Protein AF-A0A2P2FJM0-F1 (afdb_monomer_lite)

Organism: NCBI:txid1460371

Foldseek 3Di:
DFDDLQKKKKKWKWAFQDLDPVLVCVVVVVVCVLLVFQKKKKFADQLPDPGGGIMMITIDIDGADVPHDLVNRLLVSCVSVCVVQVADSVQWDWADDLVPWIKIWGDDDFDDDVRITTDTIMIHGGRDPPDDFDDFHALVNDHDDLQWKKKKWKFKAQDQDPSVVCVVCVVVCVLLSFRMKIWGWDDPPPDPTIIIIIITMHIGDDDVPDDFVVRQLVSLVSSCVSQVHDSVQWDWDDDDQLIKIKRADPDDDNPDPHRTGMMIMHGRGDNPDDD

Radius of gyration: 19.42 Å; chains: 1; bounding box: 49×36×56 Å

Secondary structure (DSSP, 8-state):
-B--TTEEEEEEEEEE--S-HHHHHHHHHHHHHHHT-SEEEEEEPPTTSS--SEEEEEEEEEEPPTT--HHHHHHHHTHHHHHHHT--GGGEEEES-TTTT-EEEE----EEETTEEEEEEEEEETTSB-PPPP---BTT-PPP-TTPEEEEEEEEES-S-HHHHHHHHHHHHHHHT-SEEEEEEE--TT-S--EEEEEEEEEEPPPTT--HHHHHHHHHHHHHHHHT--GGG-EEESSGGG-EEEEE-S---TT-S--EEEEEEEESS-TT---

Sequence (275 aa):
MKFPETDIVTDIRFAVETTELATALGVCRPLLDEFGAVAVEIERANPESPRTGFLASLFFTCSVAEGETIEQAMRRAVRPAIVKYRLNDENLEIHGDPDRRGFASLRFQKLKVDGYVLFRVVAERGGQETRAPTSVARADSTPREETDIIARVHLRLPVADLNTALDRCLPLVASIGASVIQIVSSRPAGLPEEFCEVALLSATPAIDGEAAEPGLRRVATKLAGQLGLDPDAFEIRGTGDVLIGAIENATWNSGAEQPVEALYVRVDDDPLYQD

pLDDT: mean 89.48, std 10.53, range [48.62, 97.44]

Structure (mmCIF, N/CA/C/O backbone):
data_AF-A0A2P2FJM0-F1
#
_entry.id   AF-A0A2P2FJM0-F1
#
loop_
_atom_site.group_PDB
_atom_site.id
_atom_site.type_symbol
_atom_site.label_atom_id
_atom_site.label_alt_id
_atom_site.label_comp_id
_atom_site.label_asym_id
_atom_site.label_entity_id
_atom_site.label_seq_id
_atom_site.pdbx_PDB_ins_code
_atom_site.Cartn_x
_atom_site.Cartn_y
_atom_site.Cartn_z
_atom_site.occupancy
_atom_site.B_iso_or_equiv
_atom_site.auth_seq_id
_atom_site.auth_comp_id
_atom_site.auth_asym_id
_atom_site.auth_atom_id
_atom_site.pdbx_PDB_model_num
ATOM 1 N N . MET A 1 1 ? 0.055 7.820 1.177 1.00 77.50 1 MET A N 1
ATOM 2 C CA . MET A 1 1 ? -1.388 7.751 1.446 1.00 77.50 1 MET A CA 1
ATOM 3 C C . MET A 1 1 ? -1.767 8.914 2.334 1.00 77.50 1 MET A C 1
ATOM 5 O O . MET A 1 1 ? -1.206 9.082 3.412 1.00 77.50 1 MET A O 1
ATOM 9 N N . LYS A 1 2 ? -2.701 9.741 1.863 1.00 80.12 2 LYS A N 1
ATOM 10 C CA . LYS A 1 2 ? -3.131 10.945 2.569 1.00 80.12 2 LYS A CA 1
ATOM 11 C C . LYS A 1 2 ? -4.601 10.817 2.939 1.00 80.12 2 LYS A C 1
ATOM 13 O O . LYS A 1 2 ? -5.447 10.684 2.061 1.00 80.12 2 LYS A O 1
ATOM 18 N N . PHE A 1 3 ? -4.886 10.884 4.232 1.00 86.69 3 PHE A N 1
ATOM 19 C CA . PHE A 1 3 ? -6.242 10.840 4.778 1.00 86.69 3 PHE A CA 1
ATOM 20 C C . PHE A 1 3 ? -6.705 12.244 5.199 1.00 86.69 3 PHE A C 1
ATOM 22 O O . PHE A 1 3 ? -5.854 13.113 5.413 1.00 86.69 3 PHE A O 1
ATOM 29 N N . PRO A 1 4 ? -8.018 12.500 5.335 1.00 87.50 4 PRO A N 1
ATOM 30 C CA . PRO A 1 4 ? -8.526 13.781 5.826 1.00 87.50 4 PRO A CA 1
ATOM 31 C C . PRO A 1 4 ? -7.995 14.144 7.225 1.00 87.50 4 PRO A C 1
ATOM 33 O O . PRO A 1 4 ? -7.924 13.298 8.110 1.00 87.50 4 PRO A O 1
ATOM 36 N N . GLU A 1 5 ? -7.687 15.425 7.463 1.00 86.75 5 GLU A N 1
ATOM 37 C CA . GLU A 1 5 ? -7.264 15.953 8.783 1.00 86.75 5 GLU A CA 1
ATOM 38 C C . GLU A 1 5 ? -8.323 15.811 9.888 1.00 86.75 5 GLU A C 1
ATOM 40 O O . GLU A 1 5 ? -8.028 15.976 11.077 1.00 86.75 5 GLU A O 1
ATOM 45 N N . THR A 1 6 ? -9.568 15.568 9.486 1.00 87.88 6 THR A N 1
ATOM 46 C CA . THR A 1 6 ? -10.734 15.389 10.357 1.00 87.88 6 THR A CA 1
ATOM 47 C C . THR A 1 6 ? -10.878 13.964 10.879 1.00 87.88 6 THR A C 1
ATOM 49 O O . THR A 1 6 ? -11.698 13.726 11.767 1.00 87.88 6 THR A O 1
ATOM 52 N N . ASP A 1 7 ? -10.098 13.028 10.341 1.00 91.94 7 ASP A N 1
ATOM 53 C CA . ASP A 1 7 ? -10.189 11.618 10.678 1.00 91.94 7 ASP A CA 1
ATOM 54 C C . ASP A 1 7 ? -9.015 11.174 11.549 1.00 91.94 7 ASP A C 1
ATOM 56 O O . ASP A 1 7 ? -7.894 11.682 11.458 1.00 91.94 7 ASP A O 1
ATOM 60 N N . ILE A 1 8 ? -9.280 10.177 12.386 1.00 94.88 8 ILE A N 1
ATOM 61 C CA . ILE A 1 8 ? -8.253 9.332 12.980 1.00 94.88 8 ILE A CA 1
ATOM 62 C C . ILE A 1 8 ? -8.069 8.121 12.075 1.00 94.88 8 ILE A C 1
ATOM 64 O O . ILE A 1 8 ? -9.037 7.436 11.748 1.00 94.88 8 ILE A O 1
ATOM 68 N N . VAL A 1 9 ? -6.826 7.853 11.699 1.00 94.94 9 VAL A N 1
ATOM 69 C CA . VAL A 1 9 ? -6.406 6.719 10.880 1.00 94.94 9 VAL A CA 1
ATOM 70 C C . VAL A 1 9 ? -5.826 5.661 11.802 1.00 94.94 9 VAL A C 1
ATOM 72 O O . VAL A 1 9 ? -4.914 5.954 12.571 1.00 94.94 9 VAL A O 1
ATOM 75 N N . THR A 1 10 ? -6.333 4.434 11.726 1.00 96.06 10 THR A N 1
ATOM 76 C CA . THR A 1 10 ? -5.738 3.285 12.415 1.00 96.06 10 THR A CA 1
ATOM 77 C C . THR A 1 10 ? -4.987 2.412 11.419 1.00 96.06 10 THR A C 1
ATOM 79 O O . THR A 1 10 ? -5.585 1.950 10.453 1.00 96.06 10 THR A O 1
ATOM 82 N N . ASP A 1 11 ? -3.701 2.175 11.682 1.00 95.75 11 ASP A N 1
ATOM 83 C CA . ASP A 1 11 ? -2.813 1.244 10.978 1.00 95.75 11 ASP A CA 1
ATOM 84 C C . ASP A 1 11 ? -2.703 -0.068 11.770 1.00 95.75 11 ASP A C 1
ATOM 86 O O . ASP A 1 11 ? -2.208 -0.090 12.906 1.00 95.75 11 ASP A O 1
ATOM 90 N N . ILE A 1 12 ? -3.147 -1.168 11.160 1.00 96.38 12 ILE A N 1
ATOM 91 C CA . ILE A 1 12 ? -2.873 -2.533 11.619 1.00 96.38 12 ILE A CA 1
ATOM 92 C C . ILE A 1 12 ? -1.806 -3.142 10.717 1.00 96.38 12 ILE A C 1
ATOM 94 O O . ILE A 1 12 ? -2.073 -3.396 9.542 1.00 96.38 12 ILE A O 1
ATOM 98 N N . ARG A 1 13 ? -0.652 -3.498 11.297 1.00 95.62 13 ARG A N 1
ATOM 99 C CA . ARG A 1 13 ? 0.446 -4.141 10.563 1.00 95.62 13 ARG A CA 1
ATOM 100 C C . ARG A 1 13 ? 0.688 -5.579 10.997 1.00 95.62 13 ARG A C 1
ATOM 102 O O . ARG A 1 13 ? 0.863 -5.879 12.188 1.00 95.62 13 ARG A O 1
ATOM 109 N N . PHE A 1 14 ? 0.755 -6.466 10.011 1.00 96.25 14 PHE A N 1
ATOM 110 C CA . PHE A 1 14 ? 0.999 -7.891 10.194 1.00 96.25 14 PHE A CA 1
ATOM 111 C C . PHE A 1 14 ? 1.923 -8.473 9.122 1.00 96.25 14 PHE A C 1
ATOM 113 O O . PHE A 1 14 ? 2.213 -7.845 8.109 1.00 96.25 14 PHE A O 1
ATOM 120 N N . ALA A 1 15 ? 2.469 -9.655 9.406 1.00 96.12 15 ALA A N 1
ATOM 121 C CA . ALA A 1 15 ? 3.356 -10.390 8.514 1.00 96.12 15 ALA A CA 1
ATOM 122 C C . ALA A 1 15 ? 2.728 -11.731 8.134 1.00 96.12 15 ALA A C 1
ATOM 124 O O . ALA A 1 15 ? 2.213 -12.431 9.007 1.00 96.12 15 ALA A O 1
ATOM 125 N N . VAL A 1 16 ? 2.825 -12.097 6.860 1.00 96.94 16 VAL A N 1
ATOM 126 C CA . VAL A 1 16 ? 2.453 -13.412 6.336 1.00 96.94 16 VAL A CA 1
ATOM 127 C C . VAL A 1 16 ? 3.731 -14.101 5.867 1.00 96.94 16 VAL A C 1
ATOM 129 O O . VAL A 1 16 ? 4.364 -13.672 4.901 1.00 96.94 16 VAL A O 1
ATOM 132 N N . GLU A 1 17 ? 4.126 -15.165 6.564 1.00 94.19 17 GLU A N 1
ATOM 133 C CA . GLU A 1 17 ? 5.362 -15.914 6.298 1.00 94.19 17 GLU A CA 1
ATOM 134 C C . GLU A 1 17 ? 5.175 -16.852 5.091 1.00 94.19 17 GLU A C 1
ATOM 136 O O . GLU A 1 17 ? 5.053 -18.067 5.224 1.00 94.19 17 GLU A O 1
ATOM 141 N N . THR A 1 18 ? 5.106 -16.274 3.891 1.00 93.75 18 THR A N 1
ATOM 142 C CA . THR A 1 18 ? 4.925 -16.994 2.620 1.00 93.75 18 THR A CA 1
ATOM 143 C C . THR A 1 18 ? 5.702 -16.332 1.488 1.00 93.75 18 THR A C 1
ATOM 145 O O . THR A 1 18 ? 5.834 -15.113 1.453 1.00 93.75 18 THR A O 1
ATOM 148 N N . THR A 1 19 ? 6.190 -17.112 0.526 1.00 91.31 19 THR A N 1
ATOM 149 C CA . THR A 1 19 ? 6.814 -16.587 -0.701 1.00 91.31 19 THR A CA 1
ATOM 150 C C . THR A 1 19 ? 5.789 -16.253 -1.788 1.00 91.31 19 THR A C 1
ATOM 152 O O . THR A 1 19 ? 6.117 -15.556 -2.752 1.00 91.31 19 THR A O 1
ATOM 155 N N . GLU A 1 20 ? 4.546 -16.711 -1.626 1.00 93.06 20 GLU A N 1
ATOM 156 C CA . GLU A 1 20 ? 3.478 -16.585 -2.610 1.00 93.06 20 GLU A CA 1
ATOM 157 C C . GLU A 1 20 ? 2.565 -15.399 -2.295 1.00 93.06 20 GLU A C 1
ATOM 159 O O . GLU A 1 20 ? 1.833 -15.399 -1.302 1.00 93.06 20 GLU A O 1
ATOM 164 N N . LEU A 1 21 ? 2.533 -14.413 -3.195 1.00 94.19 21 LEU A N 1
ATOM 165 C CA . LEU A 1 21 ? 1.661 -13.245 -3.056 1.00 94.19 21 LEU A CA 1
ATOM 166 C C . LEU A 1 21 ? 0.179 -13.642 -2.922 1.00 94.19 21 LEU A C 1
ATOM 168 O O . LEU A 1 21 ? -0.546 -13.045 -2.134 1.00 94.19 21 LEU A O 1
ATOM 172 N N . ALA A 1 22 ? -0.268 -14.675 -3.643 1.00 95.06 22 ALA A N 1
ATOM 173 C CA . ALA A 1 22 ? -1.645 -15.167 -3.565 1.00 95.06 22 ALA A CA 1
ATOM 174 C C . ALA A 1 22 ? -2.036 -15.605 -2.142 1.00 95.06 22 ALA A C 1
ATOM 176 O O . ALA A 1 22 ? -3.140 -15.307 -1.688 1.00 95.06 22 ALA A O 1
ATOM 177 N N . THR A 1 23 ? -1.115 -16.243 -1.413 1.00 95.94 23 THR A N 1
ATOM 178 C CA . THR A 1 23 ? -1.333 -16.639 -0.016 1.00 95.94 23 THR A CA 1
ATOM 179 C C . THR A 1 23 ? -1.419 -15.412 0.895 1.00 95.94 23 THR A C 1
ATOM 181 O O . THR A 1 23 ? -2.328 -15.325 1.720 1.00 95.94 23 THR A O 1
ATOM 184 N N . ALA A 1 24 ? -0.536 -14.422 0.714 1.00 96.75 24 ALA A N 1
ATOM 185 C CA . ALA A 1 24 ? -0.600 -13.16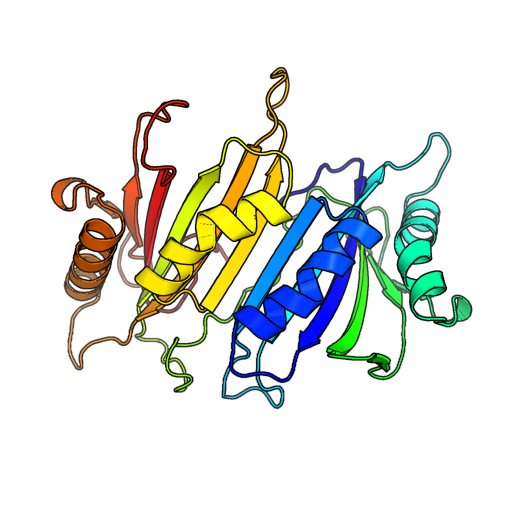6 1.466 1.00 96.75 24 ALA A CA 1
ATOM 186 C C . ALA A 1 24 ? -1.922 -12.416 1.229 1.00 96.75 24 ALA A C 1
ATOM 188 O O . ALA A 1 24 ? -2.554 -11.954 2.179 1.00 96.75 24 ALA A O 1
ATOM 189 N N . LEU A 1 25 ? -2.391 -12.366 -0.019 1.00 96.75 25 LEU A N 1
ATOM 190 C CA . LEU A 1 25 ? -3.685 -11.781 -0.370 1.00 96.75 25 LEU A CA 1
ATOM 191 C C . LEU A 1 25 ? -4.850 -12.552 0.252 1.00 96.75 25 LEU A C 1
ATOM 193 O O . LEU A 1 25 ? -5.769 -11.927 0.769 1.00 96.75 25 LEU A O 1
ATOM 197 N N . GLY A 1 26 ? -4.799 -13.886 0.266 1.00 97.00 26 GLY A N 1
ATOM 198 C CA . GLY A 1 26 ? -5.814 -14.719 0.916 1.00 97.00 26 GLY A CA 1
ATOM 199 C C . GLY A 1 26 ? -6.006 -14.389 2.400 1.00 97.00 26 GLY A C 1
ATOM 200 O O . GLY A 1 26 ? -7.129 -14.446 2.894 1.00 97.00 26 GLY A O 1
ATOM 201 N N . VAL A 1 27 ? -4.937 -13.974 3.088 1.00 97.12 27 VAL A N 1
ATOM 202 C CA . VAL A 1 27 ? -5.000 -13.472 4.470 1.00 97.12 27 VAL A CA 1
ATOM 203 C C . VAL A 1 27 ? -5.508 -12.029 4.536 1.00 97.12 27 VAL A C 1
ATOM 205 O O . VAL A 1 27 ? -6.307 -11.702 5.410 1.00 97.12 27 VAL A O 1
ATOM 208 N N . CYS A 1 28 ? -5.057 -11.154 3.634 1.00 96.81 28 CYS A N 1
ATOM 209 C CA . CYS A 1 28 ? -5.407 -9.732 3.676 1.00 96.81 28 CYS A CA 1
ATOM 210 C C . CYS A 1 28 ? -6.892 -9.480 3.381 1.00 96.81 28 CYS A C 1
ATOM 212 O O . CYS A 1 28 ? -7.518 -8.688 4.078 1.00 96.81 28 CYS A O 1
ATOM 214 N N . ARG A 1 29 ? -7.463 -10.149 2.372 1.00 96.44 29 ARG A N 1
ATOM 215 C CA . ARG A 1 29 ? -8.809 -9.843 1.849 1.00 96.44 29 ARG A CA 1
ATOM 216 C C . ARG A 1 29 ? -9.919 -9.901 2.909 1.00 96.44 29 ARG A C 1
ATOM 218 O O . ARG A 1 29 ? -10.640 -8.914 3.028 1.00 96.44 29 ARG A O 1
ATOM 225 N N . PRO A 1 30 ? -10.039 -10.962 3.736 1.00 96.69 30 PRO A N 1
ATOM 226 C CA . PRO A 1 30 ? -11.059 -10.996 4.785 1.00 96.69 30 PRO A CA 1
ATOM 227 C C . PRO A 1 30 ? -10.882 -9.893 5.833 1.00 96.69 30 PRO A C 1
ATOM 229 O O . PRO A 1 30 ? -11.865 -9.410 6.385 1.00 96.69 30 PRO A O 1
ATOM 232 N N . LEU A 1 31 ? -9.638 -9.482 6.107 1.00 96.88 31 LEU A N 1
ATOM 233 C CA . LEU A 1 31 ? -9.348 -8.422 7.071 1.00 96.88 31 LEU A CA 1
ATOM 234 C C . LEU A 1 31 ? -9.725 -7.036 6.530 1.00 96.88 31 LEU A C 1
ATOM 236 O O . LEU A 1 31 ? -10.132 -6.184 7.315 1.00 96.88 31 LEU A O 1
ATOM 240 N N . LEU A 1 32 ? -9.629 -6.809 5.213 1.00 95.94 32 LEU A N 1
ATOM 241 C CA . LEU A 1 32 ? -10.107 -5.569 4.589 1.00 95.94 32 LEU A CA 1
ATOM 242 C C . LEU A 1 32 ? -11.599 -5.367 4.857 1.00 95.94 32 LEU A C 1
ATOM 244 O O . LEU A 1 32 ? -11.991 -4.305 5.338 1.00 95.94 32 LEU A O 1
ATOM 248 N N . ASP A 1 33 ? -12.399 -6.407 4.613 1.00 94.50 33 ASP A N 1
ATOM 249 C CA . ASP A 1 33 ? -13.846 -6.370 4.835 1.00 94.50 33 ASP A CA 1
ATOM 250 C C . ASP A 1 33 ? -14.180 -6.270 6.328 1.00 94.50 33 ASP A C 1
ATOM 252 O O . ASP A 1 33 ? -15.021 -5.468 6.731 1.00 94.50 33 ASP A O 1
ATOM 256 N N . GLU A 1 34 ? -13.499 -7.058 7.169 1.00 95.62 34 GLU A N 1
ATOM 257 C CA . GLU A 1 34 ? -13.747 -7.105 8.613 1.00 95.62 34 GLU A CA 1
ATOM 258 C C . GLU A 1 34 ? -13.502 -5.755 9.301 1.00 95.62 34 GLU A C 1
ATOM 260 O O . GLU A 1 34 ? -14.267 -5.370 10.187 1.00 95.62 34 GLU A O 1
ATOM 265 N N . PHE A 1 35 ? -12.454 -5.031 8.898 1.00 94.94 35 PHE A N 1
ATOM 266 C CA . PHE A 1 35 ? -12.126 -3.723 9.466 1.00 94.94 35 PHE A CA 1
ATOM 267 C C . PHE A 1 35 ? -12.746 -2.544 8.709 1.00 94.94 35 PHE A C 1
ATOM 269 O O . PHE A 1 35 ? -12.617 -1.412 9.175 1.00 94.94 35 PHE A O 1
ATOM 276 N N . GLY A 1 36 ? -13.409 -2.776 7.570 1.00 94.31 36 GLY A N 1
ATOM 277 C CA . GLY A 1 36 ? -13.864 -1.696 6.693 1.00 94.31 36 GLY A CA 1
ATOM 278 C C . GLY A 1 36 ? -12.696 -0.814 6.246 1.00 94.31 36 GLY A C 1
ATOM 279 O O . GLY A 1 36 ? -12.760 0.411 6.351 1.00 94.31 36 GLY A O 1
ATOM 280 N N . ALA A 1 37 ? -11.592 -1.445 5.839 1.00 95.19 37 ALA A N 1
ATOM 281 C CA . ALA A 1 37 ? -10.380 -0.741 5.450 1.00 95.19 37 ALA A CA 1
ATOM 282 C C . ALA A 1 37 ? -10.649 0.195 4.262 1.00 95.19 37 ALA A C 1
ATOM 284 O O . ALA A 1 37 ? -11.304 -0.174 3.290 1.00 95.19 37 ALA A O 1
ATOM 285 N N . VAL A 1 38 ? -10.097 1.404 4.337 1.00 94.19 38 VAL A N 1
ATOM 286 C CA . VAL A 1 38 ? -10.122 2.406 3.263 1.00 94.19 38 VAL A CA 1
ATOM 287 C C . VAL A 1 38 ? -8.805 2.452 2.496 1.00 94.19 38 VAL A C 1
ATOM 289 O O . VAL A 1 38 ? -8.746 3.029 1.415 1.0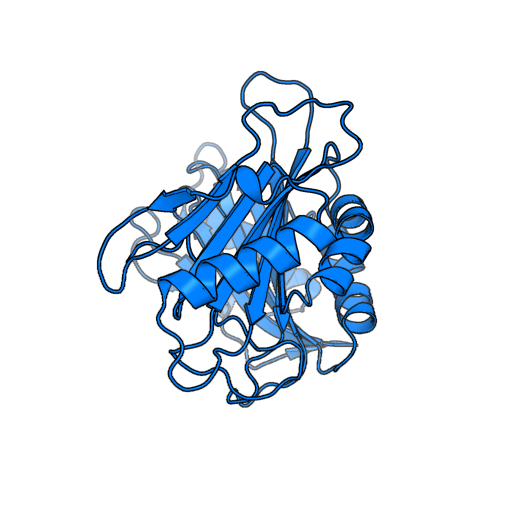0 94.19 38 VAL A O 1
ATOM 292 N N . ALA A 1 39 ? -7.745 1.837 3.022 1.00 95.06 39 ALA A N 1
ATOM 293 C CA . ALA A 1 39 ? -6.521 1.616 2.273 1.00 95.06 39 ALA A CA 1
ATOM 294 C C . ALA A 1 39 ? -5.786 0.350 2.719 1.00 95.06 39 ALA A C 1
ATOM 296 O O . ALA A 1 39 ? -5.970 -0.150 3.832 1.00 95.06 39 ALA A O 1
ATOM 297 N N . VAL A 1 40 ? -4.913 -0.139 1.844 1.00 95.81 40 VAL A N 1
ATOM 298 C CA . VAL A 1 40 ? -4.037 -1.280 2.091 1.00 95.81 40 VAL A CA 1
ATOM 299 C C . VAL A 1 40 ? -2.672 -1.062 1.459 1.00 95.81 40 VAL A C 1
ATOM 301 O O . VAL A 1 40 ? -2.559 -0.570 0.338 1.00 95.81 40 VAL A O 1
ATOM 304 N N . GLU A 1 41 ? -1.635 -1.474 2.177 1.00 95.81 41 GLU A N 1
ATOM 305 C CA . GLU A 1 41 ? -0.284 -1.628 1.656 1.00 95.81 41 GLU A CA 1
ATOM 306 C C . GLU A 1 41 ? 0.165 -3.075 1.858 1.00 95.81 41 GLU A C 1
ATOM 308 O O . GLU A 1 41 ? 0.029 -3.612 2.954 1.00 95.81 41 GLU A O 1
ATOM 313 N N . ILE A 1 42 ? 0.690 -3.707 0.810 1.00 95.94 42 ILE A N 1
ATOM 314 C CA . ILE A 1 42 ? 1.300 -5.039 0.858 1.00 95.94 42 ILE A CA 1
ATOM 315 C C . ILE A 1 42 ? 2.694 -4.915 0.264 1.00 95.94 42 ILE A C 1
ATOM 317 O O . ILE A 1 42 ? 2.841 -4.518 -0.888 1.00 95.94 42 ILE A O 1
ATOM 321 N N . GLU A 1 43 ? 3.710 -5.286 1.028 1.00 94.50 43 GLU A N 1
ATOM 322 C CA . GLU A 1 43 ? 5.107 -5.237 0.614 1.00 94.50 43 GLU A CA 1
ATOM 323 C C . GLU A 1 43 ? 5.771 -6.602 0.801 1.00 94.50 43 GLU A C 1
ATOM 325 O O . GLU A 1 43 ? 5.524 -7.322 1.772 1.00 94.50 43 GLU A O 1
ATOM 330 N N . ARG A 1 44 ? 6.644 -6.975 -0.130 1.00 94.12 44 ARG A N 1
ATOM 331 C CA . ARG A 1 44 ? 7.569 -8.088 0.060 1.00 94.12 44 ARG A CA 1
ATOM 332 C C . ARG A 1 44 ? 8.587 -7.679 1.119 1.00 94.12 44 ARG A C 1
ATOM 334 O O . ARG A 1 44 ? 9.183 -6.609 1.032 1.00 94.12 44 ARG A O 1
ATOM 341 N N . ALA A 1 45 ? 8.803 -8.539 2.106 1.00 90.75 45 ALA A N 1
ATOM 342 C CA . ALA A 1 45 ? 9.801 -8.292 3.129 1.00 90.75 45 ALA A CA 1
ATOM 343 C C . ALA A 1 45 ? 11.197 -8.178 2.497 1.00 90.75 45 ALA A C 1
ATOM 345 O O . ALA A 1 45 ? 11.565 -8.980 1.634 1.00 90.75 45 ALA A O 1
ATOM 346 N N . ASN A 1 46 ? 11.973 -7.187 2.942 1.00 86.50 46 ASN A N 1
ATOM 347 C CA . ASN A 1 46 ? 13.371 -7.051 2.544 1.00 86.50 46 ASN A CA 1
ATOM 348 C C . ASN A 1 46 ? 14.130 -8.340 2.944 1.00 86.50 46 ASN A C 1
ATOM 350 O O . ASN A 1 46 ? 14.021 -8.746 4.103 1.00 86.50 46 ASN A O 1
ATOM 354 N N . PRO A 1 47 ? 14.885 -8.985 2.033 1.00 84.31 47 PRO A N 1
ATOM 355 C CA . PRO A 1 47 ? 15.629 -10.213 2.331 1.00 84.31 47 PRO A CA 1
ATOM 356 C C . PRO A 1 47 ? 16.687 -10.062 3.437 1.00 84.31 47 PRO A C 1
ATOM 358 O O . PRO A 1 47 ? 17.081 -11.057 4.040 1.00 84.31 47 PRO A O 1
ATOM 361 N N . GLU A 1 48 ? 17.126 -8.840 3.736 1.00 83.50 48 GLU A N 1
ATOM 362 C CA . GLU A 1 48 ? 18.038 -8.527 4.843 1.00 83.50 48 GLU A CA 1
ATOM 363 C C . GLU A 1 48 ? 17.308 -8.348 6.186 1.00 83.50 48 GLU A C 1
ATOM 365 O O . GLU A 1 48 ? 17.925 -8.304 7.252 1.00 83.50 48 GLU A O 1
ATOM 370 N N . SER A 1 49 ? 15.976 -8.255 6.162 1.00 81.81 49 SER A N 1
ATOM 371 C CA . SER A 1 49 ? 15.152 -8.202 7.364 1.00 81.81 49 SER A CA 1
ATOM 372 C C . SER A 1 49 ? 15.080 -9.583 8.020 1.00 81.81 49 SER A C 1
ATOM 374 O O . SER A 1 49 ? 14.958 -10.594 7.332 1.00 81.81 49 SER A O 1
ATOM 376 N N . PRO A 1 50 ? 15.013 -9.675 9.362 1.00 80.31 50 PRO A N 1
ATOM 377 C CA . PRO A 1 50 ? 14.756 -10.944 10.049 1.00 80.31 50 PRO A CA 1
ATOM 378 C C . PRO A 1 50 ? 13.359 -11.527 9.761 1.00 80.31 50 PRO A C 1
ATOM 380 O O . PRO A 1 50 ? 12.996 -12.559 10.325 1.00 80.31 50 PRO A O 1
ATOM 383 N N . ARG A 1 51 ? 12.533 -10.846 8.959 1.00 80.69 51 ARG A N 1
ATOM 384 C CA . ARG A 1 51 ? 11.193 -11.279 8.566 1.00 80.69 51 ARG A CA 1
ATOM 385 C C . ARG A 1 51 ? 11.216 -11.700 7.106 1.00 80.69 51 ARG A C 1
ATOM 387 O O . ARG A 1 51 ? 11.684 -10.949 6.263 1.00 80.69 51 ARG A O 1
ATOM 394 N N . THR A 1 52 ? 10.642 -12.858 6.821 1.00 86.19 52 THR A N 1
ATOM 395 C CA . THR A 1 52 ? 10.453 -13.355 5.460 1.00 86.19 52 THR A CA 1
ATOM 396 C C . THR A 1 52 ? 8.995 -13.203 5.031 1.00 86.19 52 THR A C 1
ATOM 398 O O . THR A 1 52 ? 8.090 -13.072 5.857 1.00 86.19 52 THR A O 1
ATOM 401 N N . GLY A 1 53 ? 8.767 -13.229 3.720 1.00 93.06 53 GLY A N 1
ATOM 402 C CA . GLY A 1 53 ? 7.437 -13.236 3.122 1.00 93.06 53 GLY A CA 1
ATOM 403 C C . GLY A 1 53 ? 6.885 -11.849 2.827 1.00 93.06 53 GLY A C 1
ATOM 404 O O . GLY A 1 53 ? 7.553 -11.071 2.149 1.00 93.06 53 GLY A O 1
ATOM 405 N N . PHE A 1 54 ? 5.672 -11.550 3.294 1.00 95.31 54 PHE A N 1
ATOM 406 C CA . PHE A 1 54 ? 4.994 -10.278 3.034 1.00 95.31 54 PHE A CA 1
ATOM 407 C C . PHE A 1 54 ? 4.628 -9.563 4.330 1.00 95.31 54 PHE A C 1
ATOM 409 O O . PHE A 1 54 ? 4.208 -10.187 5.305 1.00 95.31 54 PHE A O 1
ATOM 416 N N . LEU A 1 55 ? 4.761 -8.242 4.330 1.00 94.69 55 LEU A N 1
ATOM 417 C CA . LEU A 1 55 ? 4.212 -7.365 5.353 1.00 94.69 55 LEU A CA 1
ATOM 418 C C . LEU A 1 55 ? 2.988 -6.671 4.760 1.00 94.69 55 LEU A C 1
ATOM 420 O O . LEU A 1 55 ? 2.996 -6.278 3.597 1.00 94.69 55 LEU A O 1
ATOM 424 N N . ALA A 1 56 ? 1.936 -6.540 5.554 1.00 95.88 56 ALA A N 1
ATOM 425 C CA . ALA A 1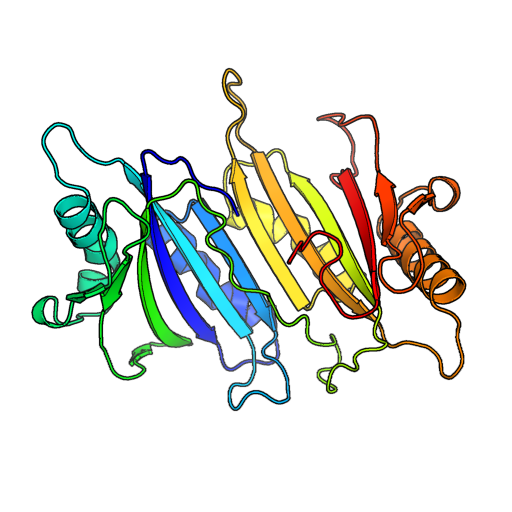 56 ? 0.729 -5.844 5.149 1.00 95.88 56 ALA A CA 1
ATOM 426 C C . ALA A 1 56 ? 0.313 -4.842 6.223 1.00 95.88 56 ALA A C 1
ATOM 428 O O . ALA A 1 56 ? 0.398 -5.142 7.418 1.00 95.88 56 ALA A O 1
ATOM 429 N N . SER A 1 57 ? -0.132 -3.672 5.775 1.00 95.88 57 SER A N 1
ATOM 430 C CA . SER A 1 57 ? -0.684 -2.593 6.591 1.00 95.88 57 SER A CA 1
ATOM 431 C C . SER A 1 57 ? -2.108 -2.316 6.114 1.00 95.88 57 SER A C 1
ATOM 433 O O . SER A 1 57 ? -2.322 -2.079 4.923 1.00 95.88 57 SER A O 1
ATOM 435 N N . LEU A 1 58 ? -3.082 -2.363 7.021 1.00 96.12 58 LEU A N 1
ATOM 436 C CA . LEU A 1 58 ? -4.477 -2.016 6.737 1.00 96.12 58 LEU A CA 1
ATOM 437 C C . LEU A 1 58 ? -4.816 -0.706 7.423 1.00 96.12 58 LEU A C 1
ATOM 439 O O . LEU A 1 58 ? -4.547 -0.555 8.615 1.00 96.12 58 LEU A O 1
ATOM 443 N N . PHE A 1 59 ? -5.458 0.192 6.684 1.00 95.31 59 PHE A N 1
ATOM 444 C CA . PHE A 1 59 ? -5.839 1.505 7.177 1.00 95.31 59 PHE A CA 1
ATOM 445 C C . PHE A 1 59 ? -7.351 1.626 7.175 1.00 95.31 59 PHE A C 1
ATOM 447 O O . PHE A 1 59 ? -7.989 1.475 6.134 1.00 95.31 59 PHE A O 1
ATOM 454 N N . PHE A 1 60 ? -7.925 1.935 8.327 1.00 94.00 60 PHE A N 1
ATOM 455 C CA . PHE A 1 60 ? -9.331 2.305 8.452 1.00 94.00 60 PHE A CA 1
ATOM 456 C C . PHE A 1 60 ? -9.437 3.613 9.223 1.00 94.00 60 PHE A C 1
ATOM 458 O O . PHE A 1 60 ? -8.569 3.951 10.033 1.00 94.00 60 PHE A O 1
ATOM 465 N N . THR A 1 61 ? -10.489 4.370 8.940 1.00 93.56 61 THR A N 1
ATOM 466 C CA . THR A 1 61 ? -10.666 5.706 9.498 1.00 93.56 61 THR A CA 1
ATOM 467 C C . THR A 1 61 ? -11.892 5.784 10.386 1.00 93.56 61 THR A C 1
ATOM 469 O O . THR A 1 61 ? -12.877 5.066 10.218 1.00 93.56 61 THR A O 1
ATOM 472 N N . CYS A 1 62 ? -11.844 6.697 11.349 1.00 92.56 62 CYS A N 1
ATOM 473 C CA . CYS A 1 62 ? -13.043 7.178 12.007 1.00 92.56 62 CYS A CA 1
ATOM 474 C C . CYS A 1 62 ? -12.961 8.688 12.203 1.00 92.56 62 CYS A C 1
ATOM 476 O O . CYS A 1 62 ? -11.946 9.208 12.671 1.00 92.56 62 CYS A O 1
ATOM 478 N N . SER A 1 63 ? -14.043 9.392 11.893 1.00 93.44 63 SER A N 1
ATOM 479 C CA . SER A 1 63 ? -14.116 10.829 12.136 1.00 93.44 63 SER A CA 1
ATOM 480 C C . SER A 1 63 ? -14.180 11.134 13.633 1.00 93.44 63 SER A C 1
ATOM 482 O O . SER A 1 63 ? -14.722 10.350 14.426 1.00 93.44 63 SER A O 1
ATOM 484 N N . VAL A 1 64 ? -13.615 12.277 14.018 1.00 92.38 64 VAL A N 1
ATOM 485 C CA . VAL A 1 64 ? -13.692 12.808 15.386 1.00 92.38 64 VAL A CA 1
ATOM 486 C C . VAL A 1 64 ? -15.116 13.308 15.640 1.00 92.38 64 VAL A C 1
ATOM 488 O O . VAL A 1 64 ? -15.642 14.103 14.860 1.00 92.38 64 VAL A O 1
ATOM 491 N N . ALA A 1 65 ? -15.763 12.819 16.699 1.00 92.88 65 ALA A N 1
ATOM 492 C CA . ALA A 1 65 ? -17.135 13.204 17.017 1.00 92.88 65 ALA A CA 1
ATOM 493 C C . ALA A 1 65 ? -17.207 14.616 17.627 1.00 92.88 65 ALA A C 1
ATOM 495 O O . ALA A 1 65 ? -16.244 15.122 18.202 1.00 92.88 65 ALA A O 1
ATOM 496 N N . GLU A 1 66 ? -18.374 15.257 17.537 1.00 93.81 66 GLU A N 1
ATOM 497 C CA . GLU A 1 66 ? -18.592 16.559 18.173 1.00 93.81 66 GLU A CA 1
ATOM 498 C C . GLU A 1 66 ? -18.384 16.465 19.695 1.00 93.81 66 GLU A C 1
ATOM 500 O O . GLU A 1 66 ? -18.952 15.601 20.364 1.00 93.81 66 GLU A O 1
ATOM 505 N N . GLY A 1 67 ? -17.547 17.353 20.242 1.00 94.00 67 GLY A N 1
ATOM 506 C CA . GLY A 1 67 ? -17.202 17.379 21.668 1.00 94.00 67 GLY A CA 1
ATOM 507 C C . GLY A 1 67 ? -16.197 16.310 22.119 1.00 94.00 67 GLY A C 1
ATOM 508 O O . GLY A 1 67 ? -15.842 16.287 23.296 1.00 94.00 67 GLY A O 1
ATOM 509 N N . GLU A 1 68 ? -15.721 15.451 21.215 1.00 95.62 68 GLU A N 1
ATOM 510 C CA . GLU A 1 68 ? -14.683 14.455 21.488 1.00 95.62 68 GLU A CA 1
ATOM 511 C C . GLU A 1 68 ? -13.285 15.072 21.333 1.00 95.62 68 GLU A C 1
ATOM 513 O O . GLU A 1 68 ? -13.015 15.811 20.384 1.00 95.62 68 GLU A O 1
ATOM 518 N N . THR A 1 69 ? -12.368 14.766 22.253 1.00 95.56 69 THR A N 1
ATOM 519 C CA . THR A 1 69 ? -10.956 15.142 22.086 1.00 95.56 69 THR A CA 1
ATOM 520 C C . THR A 1 69 ? -10.254 14.206 21.101 1.00 95.56 69 THR A C 1
ATOM 522 O O . THR A 1 69 ? -10.639 13.047 20.942 1.00 95.56 69 THR A O 1
ATOM 525 N N . ILE A 1 70 ? -9.160 14.660 20.480 1.00 94.81 70 ILE A N 1
ATOM 526 C CA . ILE A 1 70 ? -8.360 13.811 19.580 1.00 94.81 70 ILE A CA 1
ATOM 527 C C . ILE A 1 70 ? -7.864 12.545 20.292 1.00 94.81 70 ILE A C 1
ATOM 529 O O . ILE A 1 70 ? -7.912 11.459 19.720 1.00 94.81 70 ILE A O 1
ATOM 533 N N . GLU A 1 71 ? -7.462 12.647 21.563 1.00 95.75 71 GLU A N 1
ATOM 534 C CA . GLU A 1 71 ? -7.066 11.476 22.352 1.00 95.75 71 GLU A CA 1
ATOM 535 C C . GLU A 1 71 ? -8.220 10.472 22.508 1.00 95.75 71 GLU A C 1
ATOM 537 O O . GLU A 1 71 ? -8.032 9.273 22.304 1.00 95.75 71 GLU A O 1
ATOM 542 N N . GLN A 1 72 ? -9.426 10.942 22.845 1.00 96.12 72 GLN A N 1
ATOM 543 C CA . GLN A 1 72 ? -10.604 10.077 22.964 1.00 96.12 72 GLN A CA 1
ATOM 544 C C . GLN A 1 72 ? -10.920 9.386 21.633 1.00 96.12 72 GLN A C 1
ATOM 546 O O . GLN A 1 72 ? -11.146 8.172 21.618 1.00 96.12 72 GLN A O 1
ATOM 551 N N . ALA A 1 73 ? -10.834 10.127 20.526 1.00 96.50 73 ALA A N 1
ATOM 552 C CA . ALA A 1 73 ? -11.021 9.590 19.187 1.00 96.50 73 ALA A CA 1
ATOM 553 C C . ALA A 1 73 ? -9.959 8.530 18.844 1.00 96.50 73 ALA A C 1
ATOM 555 O O . ALA A 1 73 ? -10.317 7.454 18.371 1.00 96.50 73 ALA A O 1
ATOM 556 N N . MET A 1 74 ? -8.678 8.755 19.165 1.00 96.62 74 MET A N 1
ATOM 557 C CA . MET A 1 74 ? -7.606 7.758 19.002 1.00 96.62 74 MET A CA 1
ATOM 558 C C . MET A 1 74 ? -7.866 6.482 19.807 1.00 96.62 74 MET A C 1
ATOM 560 O O . MET A 1 74 ? -7.744 5.373 19.281 1.00 96.62 74 MET A O 1
ATOM 564 N N . ARG A 1 75 ? -8.285 6.617 21.071 1.00 96.50 75 ARG A N 1
ATOM 565 C CA . ARG A 1 75 ? -8.640 5.467 21.916 1.00 96.50 75 ARG A CA 1
ATOM 566 C C . ARG A 1 75 ? -9.820 4.687 21.354 1.00 96.50 75 ARG A C 1
ATOM 568 O O . ARG A 1 75 ? -9.832 3.461 21.430 1.00 96.50 75 ARG A O 1
ATOM 575 N N . ARG A 1 76 ? -10.813 5.376 20.792 1.00 96.62 76 ARG A N 1
ATOM 576 C CA . ARG A 1 76 ? -11.962 4.752 20.131 1.00 96.62 76 ARG A CA 1
ATOM 577 C C . ARG A 1 76 ? -11.558 4.061 18.827 1.00 96.62 76 ARG A C 1
ATOM 579 O O . ARG A 1 76 ? -12.026 2.950 18.589 1.00 96.62 76 ARG A O 1
ATOM 586 N N . ALA A 1 77 ? -10.681 4.676 18.038 1.00 96.44 77 ALA A N 1
ATOM 587 C CA . ALA A 1 77 ? -10.247 4.187 16.732 1.00 96.44 77 ALA A CA 1
ATOM 588 C C . ALA A 1 77 ? -9.563 2.813 16.806 1.00 96.44 77 ALA A C 1
ATOM 590 O O . ALA A 1 77 ? -9.828 1.954 15.975 1.00 96.44 77 ALA A O 1
ATOM 591 N N . VAL A 1 78 ? -8.773 2.541 17.851 1.00 97.19 78 VAL A N 1
ATOM 592 C CA . VAL A 1 78 ? -8.097 1.237 18.012 1.00 97.19 78 VAL A CA 1
ATOM 593 C C . VAL A 1 78 ? -8.994 0.116 18.557 1.00 97.19 78 VAL A C 1
ATOM 595 O O . VAL A 1 78 ? -8.601 -1.053 18.532 1.00 97.19 78 VAL A O 1
ATOM 598 N N . ARG A 1 79 ? -10.202 0.423 19.058 1.00 96.81 79 ARG A N 1
ATOM 599 C CA . ARG A 1 79 ? -11.086 -0.572 19.705 1.00 96.81 79 ARG A CA 1
ATOM 600 C C . ARG A 1 79 ? -11.426 -1.786 18.837 1.00 96.81 79 ARG A C 1
ATOM 602 O O . ARG A 1 79 ? -11.412 -2.884 19.395 1.00 96.81 79 ARG A O 1
ATOM 609 N N . PRO A 1 80 ? -11.708 -1.658 17.525 1.00 97.00 80 PRO A N 1
ATOM 610 C CA . PRO A 1 80 ? -11.963 -2.820 16.677 1.00 97.00 80 PRO A CA 1
ATOM 611 C C . PRO A 1 80 ? -10.819 -3.840 16.732 1.00 97.00 80 PRO A C 1
ATOM 613 O O . PRO A 1 80 ? -11.063 -5.034 16.906 1.00 97.00 80 PRO A O 1
ATOM 616 N N . ALA A 1 81 ? -9.567 -3.372 16.689 1.00 96.69 81 ALA A N 1
ATOM 617 C CA . ALA A 1 81 ? -8.391 -4.232 16.793 1.00 96.69 81 ALA A CA 1
ATOM 618 C C . ALA A 1 81 ? -8.269 -4.871 18.186 1.00 96.69 81 ALA A C 1
ATOM 620 O O . ALA A 1 81 ? -8.019 -6.071 18.288 1.00 96.69 81 ALA A O 1
ATOM 621 N N . ILE A 1 82 ? -8.497 -4.101 19.257 1.00 97.31 82 ILE A N 1
ATOM 622 C CA . ILE A 1 82 ? -8.480 -4.611 20.640 1.00 97.31 82 ILE A CA 1
ATOM 623 C C . ILE A 1 82 ? -9.458 -5.776 20.799 1.00 97.31 82 ILE A C 1
ATOM 625 O O . ILE A 1 82 ? -9.080 -6.831 21.308 1.00 97.31 82 ILE A O 1
ATOM 629 N N . VAL A 1 83 ? -10.695 -5.610 20.325 1.00 97.19 83 VAL A N 1
ATOM 630 C CA . VAL A 1 83 ? -11.747 -6.630 20.432 1.00 97.19 83 VAL A CA 1
ATOM 631 C C . VAL A 1 83 ? -11.407 -7.862 19.595 1.00 97.19 83 VAL A C 1
ATOM 633 O O . VAL A 1 83 ? -11.440 -8.978 20.115 1.00 97.19 83 VAL A O 1
ATOM 636 N N . LYS A 1 84 ? -11.037 -7.672 18.322 1.00 96.38 84 LYS A N 1
ATOM 637 C CA . LYS A 1 84 ? -10.691 -8.765 17.401 1.00 96.38 84 LYS A CA 1
ATOM 638 C C . LYS A 1 84 ? -9.551 -9.628 17.938 1.00 96.38 84 LYS A C 1
ATOM 640 O O . LYS A 1 84 ? -9.642 -10.855 17.943 1.00 96.38 84 LYS A O 1
ATOM 645 N N . TYR A 1 85 ? -8.488 -8.980 18.402 1.00 96.81 85 TYR A N 1
ATOM 646 C CA . TYR A 1 85 ? -7.250 -9.643 18.804 1.00 96.81 85 TYR A CA 1
ATOM 647 C C . TYR A 1 85 ? -7.158 -9.930 20.303 1.00 96.81 85 TYR A C 1
ATOM 649 O O . TYR A 1 85 ? -6.164 -10.501 20.746 1.00 96.81 85 TYR A O 1
ATOM 657 N N . ARG A 1 86 ? -8.192 -9.572 21.078 1.00 96.81 86 ARG A N 1
ATOM 658 C CA . ARG A 1 86 ? -8.235 -9.709 22.543 1.00 96.81 86 ARG A CA 1
ATOM 659 C C . ARG A 1 86 ? -7.016 -9.065 23.217 1.00 96.81 86 ARG A C 1
ATOM 661 O O . ARG A 1 86 ? -6.408 -9.654 24.109 1.00 96.81 86 ARG A O 1
ATOM 668 N N . LEU A 1 87 ? -6.635 -7.878 22.748 1.00 96.44 87 LEU A N 1
ATOM 669 C CA . LEU A 1 87 ? -5.522 -7.111 23.316 1.00 96.44 87 LEU A CA 1
ATOM 670 C C . LEU A 1 87 ? -5.962 -6.444 24.625 1.00 96.44 87 LEU A C 1
ATOM 672 O O . LEU A 1 87 ? -7.147 -6.189 24.821 1.00 96.44 87 LEU A O 1
ATOM 676 N N . ASN A 1 88 ? -5.010 -6.154 25.516 1.00 95.25 88 ASN A N 1
ATOM 677 C CA . ASN A 1 88 ? -5.294 -5.384 26.727 1.00 95.25 88 ASN A CA 1
ATOM 678 C C . ASN A 1 88 ? -5.368 -3.890 26.374 1.00 95.25 88 ASN A C 1
ATOM 680 O O . ASN A 1 88 ? -4.399 -3.340 25.848 1.00 95.25 88 ASN A O 1
ATOM 684 N N . ASP A 1 89 ? -6.497 -3.240 26.650 1.00 94.12 89 ASP A N 1
ATOM 685 C CA . ASP A 1 89 ? -6.691 -1.810 26.401 1.00 94.12 89 ASP A CA 1
ATOM 686 C C . ASP A 1 89 ? -5.886 -0.929 27.365 1.00 94.12 89 ASP A C 1
ATOM 688 O O . ASP A 1 89 ? -5.500 0.180 26.997 1.00 94.12 89 ASP A O 1
ATOM 692 N N . GLU A 1 90 ? -5.534 -1.445 28.544 1.00 95.12 90 GLU A N 1
ATOM 693 C CA . GLU A 1 90 ? -4.615 -0.789 29.483 1.00 95.12 90 GLU A CA 1
ATOM 694 C C . GLU A 1 90 ? -3.207 -0.598 28.894 1.00 95.12 90 GLU A C 1
ATOM 696 O O . GLU A 1 90 ? -2.463 0.274 29.340 1.00 95.12 90 GLU A O 1
ATOM 701 N N . ASN A 1 91 ? -2.844 -1.368 27.861 1.00 95.81 91 ASN A N 1
ATOM 702 C CA . ASN A 1 91 ? -1.563 -1.235 27.163 1.00 95.81 91 ASN A CA 1
ATOM 703 C C . ASN A 1 91 ? -1.582 -0.168 26.054 1.00 95.81 91 ASN A C 1
ATOM 705 O O . ASN A 1 91 ? -0.631 -0.082 25.269 1.00 95.81 91 ASN A O 1
ATOM 709 N N . LEU A 1 92 ? -2.670 0.595 25.928 1.00 97.19 92 LEU A N 1
ATOM 710 C CA . LEU A 1 92 ? -2.763 1.693 24.979 1.00 97.19 92 LEU A CA 1
ATOM 711 C C . LEU A 1 92 ? -2.031 2.924 25.510 1.00 97.19 92 LEU A C 1
ATOM 713 O O . LEU A 1 92 ? -2.463 3.565 26.471 1.00 97.19 92 LEU A O 1
ATOM 717 N N . GLU A 1 93 ? -0.964 3.296 24.819 1.00 97.44 93 GLU A N 1
ATOM 718 C CA . GLU A 1 93 ? -0.136 4.443 25.160 1.00 97.44 93 GLU A CA 1
ATOM 719 C C . GLU A 1 93 ? -0.334 5.579 24.163 1.00 97.44 93 GLU A C 1
ATOM 721 O O . GLU A 1 93 ? -0.446 5.351 22.960 1.00 97.44 93 GLU A O 1
ATOM 726 N N . ILE A 1 94 ? -0.353 6.810 24.673 1.00 96.75 94 ILE A N 1
ATOM 727 C CA . ILE A 1 94 ? -0.367 8.030 23.867 1.00 96.75 94 ILE A CA 1
ATOM 728 C C . ILE A 1 94 ? 1.047 8.601 23.864 1.00 96.75 94 ILE A C 1
ATOM 730 O O . ILE A 1 94 ? 1.629 8.853 24.921 1.00 96.75 94 ILE A O 1
ATOM 734 N N . HIS A 1 95 ? 1.602 8.790 22.674 1.00 95.25 95 HIS A N 1
ATOM 735 C CA . HIS A 1 95 ? 2.938 9.324 22.462 1.00 95.25 95 HIS A CA 1
ATOM 736 C C . HIS A 1 95 ? 2.841 10.719 21.854 1.00 95.25 95 HIS A C 1
ATOM 738 O O . HIS A 1 95 ? 2.205 10.899 20.820 1.00 95.25 95 HIS A O 1
ATOM 744 N N . GLY A 1 96 ? 3.512 11.697 22.467 1.00 94.38 96 GLY A N 1
ATOM 745 C CA . GLY A 1 96 ? 3.477 13.088 22.010 1.00 94.38 96 GLY A CA 1
ATOM 746 C C . GLY A 1 96 ? 2.157 13.799 22.324 1.00 94.38 96 GLY A C 1
ATOM 747 O O . GLY A 1 96 ? 1.370 13.342 23.148 1.00 94.38 96 GLY A O 1
ATOM 748 N N . ASP A 1 97 ? 1.949 14.948 21.682 1.00 92.75 97 ASP A N 1
ATOM 749 C CA . ASP A 1 97 ? 0.735 15.762 21.801 1.00 92.75 97 ASP A CA 1
ATOM 750 C C . ASP A 1 97 ? -0.266 15.348 20.706 1.00 92.75 97 ASP A C 1
ATOM 752 O O . ASP A 1 97 ? 0.032 15.570 19.528 1.00 92.75 97 ASP A O 1
ATOM 756 N N . PRO A 1 98 ? -1.434 14.761 21.042 1.00 90.44 98 PRO A N 1
ATOM 757 C CA . PRO A 1 98 ? -2.431 14.324 20.060 1.00 90.44 98 PRO A CA 1
ATOM 758 C C . PRO A 1 98 ? -2.844 15.407 19.054 1.00 90.44 98 PRO A C 1
ATOM 760 O O . PRO A 1 98 ? -3.121 15.093 17.897 1.00 90.44 98 PRO A O 1
ATOM 763 N N . ASP A 1 99 ? -2.827 16.682 19.450 1.00 86.50 99 ASP A N 1
ATOM 764 C CA . ASP A 1 99 ? -3.172 17.801 18.570 1.00 86.50 99 ASP A CA 1
ATOM 765 C C . ASP A 1 99 ? -2.019 18.209 17.635 1.00 86.50 99 ASP A C 1
ATOM 767 O O . ASP A 1 99 ? -2.232 18.919 16.648 1.00 86.50 99 ASP A O 1
ATOM 771 N N . ARG A 1 100 ? -0.789 17.763 17.922 1.00 84.19 100 ARG A N 1
ATOM 772 C CA . ARG A 1 100 ? 0.452 18.165 17.240 1.00 84.19 100 ARG A CA 1
ATOM 773 C C . ARG A 1 100 ? 1.340 16.965 16.899 1.00 84.19 100 ARG A C 1
ATOM 775 O O . ARG A 1 100 ? 2.516 16.937 17.257 1.00 84.19 100 ARG A O 1
ATOM 782 N N . ARG A 1 101 ? 0.786 16.017 16.134 1.00 82.62 101 ARG A N 1
ATOM 783 C CA . ARG A 1 101 ? 1.462 14.800 15.622 1.00 82.62 101 ARG A CA 1
ATOM 784 C C . ARG A 1 101 ? 1.714 13.699 16.659 1.00 82.62 101 ARG A C 1
ATOM 786 O O . ARG A 1 101 ? 2.592 12.861 16.469 1.00 82.62 101 ARG A O 1
ATOM 793 N N . GLY A 1 102 ? 0.964 13.692 17.751 1.00 91.62 102 GLY A N 1
ATOM 794 C CA . GLY A 1 102 ? 0.915 12.549 18.650 1.00 91.62 102 GLY A CA 1
ATOM 795 C C . GLY A 1 102 ? 0.186 11.364 18.020 1.00 91.62 102 GLY A C 1
ATOM 796 O O . GLY A 1 102 ? -0.613 11.524 17.095 1.00 91.62 102 GLY A O 1
ATOM 797 N N . PHE A 1 103 ? 0.455 10.173 18.539 1.00 94.69 103 PHE A N 1
ATOM 798 C CA . PHE A 1 103 ? -0.187 8.936 18.104 1.00 94.69 103 PHE A CA 1
ATOM 799 C C . PHE A 1 103 ? -0.465 8.025 19.297 1.00 94.69 103 PHE A C 1
ATOM 801 O O . PHE A 1 103 ? 0.238 8.056 20.309 1.00 94.69 103 PHE A O 1
ATOM 808 N N . ALA A 1 104 ? -1.482 7.185 19.163 1.00 96.31 104 ALA A N 1
ATOM 809 C CA . ALA A 1 104 ? -1.774 6.111 20.092 1.00 96.31 104 ALA A CA 1
ATOM 810 C C . ALA A 1 104 ? -1.166 4.803 19.583 1.00 96.31 104 ALA A C 1
ATOM 812 O O . ALA A 1 104 ? -1.291 4.483 18.403 1.00 96.31 104 ALA A O 1
ATOM 813 N N . SER A 1 105 ? -0.529 4.020 20.452 1.00 96.88 105 SER A N 1
ATOM 814 C CA . SER A 1 105 ? -0.009 2.698 20.097 1.00 96.88 105 SER A CA 1
ATOM 815 C C . SER A 1 105 ? -0.372 1.652 21.143 1.00 96.88 105 SER A C 1
ATOM 817 O O . SER A 1 105 ? -0.327 1.914 22.345 1.00 96.88 105 SER A O 1
ATOM 819 N N . LEU A 1 106 ? -0.749 0.456 20.691 1.00 96.38 106 LEU A N 1
ATOM 820 C CA . LEU A 1 106 ? -0.948 -0.682 21.587 1.00 96.38 106 LEU A CA 1
ATOM 821 C C . LEU A 1 106 ? 0.369 -1.419 21.787 1.00 96.38 106 LEU A C 1
ATOM 823 O O . LEU A 1 106 ? 0.959 -1.924 20.828 1.00 96.38 106 LEU A O 1
ATOM 827 N N . ARG A 1 107 ? 0.792 -1.561 23.046 1.00 94.56 107 ARG A N 1
ATOM 828 C CA . ARG A 1 107 ? 1.930 -2.414 23.393 1.00 94.56 107 ARG A CA 1
ATOM 829 C C . ARG A 1 107 ? 1.500 -3.865 23.583 1.00 94.56 107 ARG A C 1
ATOM 831 O O . ARG A 1 107 ? 0.750 -4.209 24.494 1.00 94.56 107 ARG A O 1
ATOM 838 N N . PHE A 1 108 ? 2.035 -4.743 22.745 1.00 94.38 108 PHE A N 1
ATOM 839 C CA . PHE A 1 108 ? 1.887 -6.189 22.877 1.00 94.38 108 PHE A CA 1
ATOM 840 C C . PHE A 1 108 ? 3.095 -6.902 22.262 1.00 94.38 108 PHE A C 1
ATOM 842 O O . PHE A 1 108 ? 3.780 -6.373 21.385 1.00 94.38 108 PHE A O 1
ATOM 849 N N . GLN A 1 109 ? 3.384 -8.113 22.741 1.00 91.44 109 GLN A N 1
ATOM 850 C CA . GLN A 1 109 ? 4.321 -8.997 22.049 1.00 91.44 109 GLN A CA 1
ATOM 851 C C . GLN A 1 109 ? 3.695 -9.463 20.737 1.00 91.44 109 GLN A C 1
ATOM 853 O O . GLN A 1 109 ? 2.481 -9.625 20.680 1.00 91.44 109 GLN A O 1
ATOM 858 N N . LYS A 1 110 ? 4.517 -9.722 19.711 1.00 93.06 110 LYS A N 1
ATOM 859 C CA . LYS A 1 110 ? 4.054 -10.267 18.423 1.00 93.06 110 LYS A CA 1
ATOM 860 C C . LYS A 1 110 ? 3.029 -11.383 18.652 1.00 93.06 110 LYS A C 1
ATOM 862 O O . LYS A 1 110 ? 3.340 -12.382 19.301 1.00 93.06 110 LYS A O 1
ATOM 867 N N . LEU A 1 111 ? 1.830 -11.204 18.113 1.00 95.94 111 LEU A N 1
ATOM 868 C CA . LEU A 1 111 ? 0.712 -12.113 18.320 1.00 95.94 111 LEU A CA 1
ATOM 869 C C . LEU A 1 111 ? 0.565 -13.005 17.092 1.00 95.94 111 LEU A C 1
ATOM 871 O O . LEU A 1 111 ? 0.316 -12.516 15.991 1.00 95.94 111 LEU A O 1
ATOM 875 N N . LYS A 1 112 ? 0.719 -14.318 17.281 1.00 96.19 112 LYS A N 1
ATOM 876 C CA . LYS A 1 112 ? 0.427 -15.299 16.232 1.00 96.19 112 LYS A CA 1
ATOM 877 C C . LYS A 1 112 ? -1.084 -15.471 16.113 1.00 96.19 112 LYS A C 1
ATOM 879 O O . LYS A 1 112 ? -1.742 -15.825 17.089 1.00 96.19 112 LYS A O 1
ATOM 884 N N . VAL A 1 113 ? -1.598 -15.230 14.918 1.00 94.88 113 VAL A N 1
ATOM 885 C CA . VAL A 1 113 ? -2.977 -15.477 14.499 1.00 94.88 113 VAL A CA 1
ATOM 886 C C . VAL A 1 113 ? -2.926 -16.531 13.392 1.00 94.88 113 VAL A C 1
ATOM 888 O O . VAL A 1 113 ? -1.874 -16.749 12.789 1.00 94.88 113 VAL A O 1
ATOM 891 N N . ASP A 1 114 ? -4.022 -17.243 13.151 1.00 90.06 114 ASP A N 1
ATOM 892 C CA . ASP A 1 114 ? -4.052 -18.231 12.074 1.00 90.06 114 ASP A CA 1
ATOM 893 C C . ASP A 1 114 ? -3.707 -17.566 10.727 1.00 90.06 114 ASP A C 1
ATOM 895 O O . ASP A 1 114 ? -4.360 -16.612 10.307 1.00 90.06 114 ASP A O 1
ATOM 899 N N . GLY A 1 115 ? -2.616 -18.018 10.104 1.00 92.69 115 GLY A N 1
ATOM 900 C CA . GLY A 1 115 ? -2.092 -17.485 8.844 1.00 92.69 115 GLY A CA 1
ATOM 901 C C . GLY A 1 115 ? -1.200 -16.235 8.917 1.00 92.69 115 GLY A C 1
ATOM 902 O O . GLY A 1 115 ? -0.599 -15.898 7.900 1.00 92.69 115 GLY A O 1
ATOM 903 N N . TYR A 1 116 ? -1.054 -15.547 10.060 1.00 96.88 116 TYR A N 1
ATOM 904 C CA . TYR A 1 116 ? -0.218 -14.334 10.142 1.00 96.88 116 TYR A CA 1
ATOM 905 C C . TYR A 1 116 ? 0.271 -13.970 11.546 1.00 96.88 116 TYR A C 1
ATOM 907 O O . TYR A 1 116 ? -0.190 -14.470 12.568 1.00 96.88 116 TYR A O 1
ATOM 915 N N . VAL A 1 117 ? 1.217 -13.035 11.608 1.00 96.94 117 VAL A N 1
ATOM 916 C CA . VAL A 1 117 ? 1.735 -12.473 12.858 1.00 96.94 117 VAL A CA 1
ATOM 917 C C . VAL A 1 117 ? 1.389 -10.993 12.932 1.00 96.94 117 VAL A C 1
ATOM 919 O O . VAL A 1 117 ? 1.954 -10.189 12.193 1.00 96.94 117 VAL A O 1
ATOM 922 N N . LEU A 1 118 ? 0.500 -10.617 13.851 1.00 97.12 118 LEU A N 1
ATOM 923 C CA . LEU A 1 118 ? 0.202 -9.221 14.168 1.00 97.12 118 LEU A CA 1
ATOM 924 C C . LEU A 1 118 ? 1.342 -8.627 15.001 1.00 97.12 118 LEU A C 1
ATOM 926 O O . LEU A 1 118 ? 1.808 -9.243 15.965 1.00 97.12 118 LEU A O 1
ATOM 930 N N . PHE A 1 119 ? 1.789 -7.418 14.660 1.00 94.38 119 PHE A N 1
ATOM 931 C CA . PHE A 1 119 ? 2.895 -6.785 15.385 1.00 94.38 119 PHE A CA 1
ATOM 932 C C . PHE A 1 119 ? 2.789 -5.271 15.561 1.00 94.38 119 PHE A C 1
ATOM 934 O O . PHE A 1 119 ? 3.659 -4.700 16.218 1.00 94.38 119 PHE A O 1
ATOM 941 N N . ARG A 1 120 ? 1.777 -4.613 14.989 1.00 95.06 120 ARG A N 1
ATOM 942 C CA . ARG A 1 120 ? 1.536 -3.185 15.206 1.00 95.06 120 ARG A CA 1
ATOM 943 C C . ARG A 1 120 ? 0.046 -2.882 15.141 1.00 95.06 120 ARG A C 1
ATOM 945 O O . ARG A 1 120 ? -0.638 -3.372 14.248 1.00 95.06 120 ARG A O 1
ATOM 952 N N . VAL A 1 121 ? -0.411 -2.051 16.071 1.00 97.38 121 VAL A N 1
ATOM 953 C CA . VAL A 1 121 ? -1.677 -1.321 15.980 1.00 97.38 121 VAL A CA 1
ATOM 954 C C . VAL A 1 121 ? -1.399 0.099 16.459 1.00 97.38 121 VAL A C 1
ATOM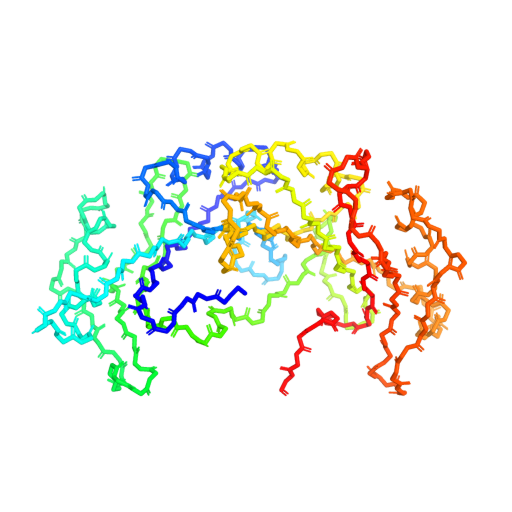 956 O O . VAL A 1 121 ? -0.988 0.289 17.608 1.00 97.38 121 VAL A O 1
ATOM 959 N N . VAL A 1 122 ? -1.569 1.073 15.573 1.00 96.19 122 VAL A N 1
ATOM 960 C CA . VAL A 1 122 ? -1.344 2.497 15.849 1.00 96.19 122 VAL A CA 1
ATOM 961 C C . VAL A 1 122 ? -2.532 3.295 15.341 1.00 96.19 122 VAL A C 1
ATOM 963 O O . VAL A 1 122 ? -3.065 2.971 14.289 1.00 96.19 122 VAL A O 1
ATOM 966 N N . ALA A 1 123 ? -2.934 4.332 16.071 1.00 95.69 123 ALA A N 1
ATOM 967 C CA . ALA A 1 123 ? -3.889 5.320 15.593 1.00 95.69 123 ALA A CA 1
ATOM 968 C C . ALA A 1 123 ? -3.283 6.720 15.646 1.00 95.69 123 ALA A C 1
ATOM 970 O O . ALA A 1 123 ? -2.731 7.128 16.667 1.00 95.69 123 ALA A O 1
ATOM 971 N N . GLU A 1 124 ? -3.412 7.466 14.560 1.00 93.94 124 GLU A N 1
ATOM 972 C CA . GLU A 1 124 ? -2.906 8.829 14.441 1.00 93.94 124 GLU A CA 1
ATOM 973 C C . GLU A 1 124 ? -3.890 9.716 13.685 1.00 93.94 124 GLU A C 1
ATOM 975 O O . GLU A 1 124 ? -4.817 9.237 13.032 1.00 93.94 124 GLU A O 1
ATOM 980 N N . ARG A 1 125 ? -3.733 11.031 13.804 1.00 91.69 125 ARG A N 1
ATOM 981 C CA . ARG A 1 125 ? -4.579 11.971 13.071 1.00 91.69 125 ARG A CA 1
ATOM 982 C C . ARG A 1 125 ? -4.192 11.975 11.590 1.00 91.69 125 ARG A C 1
ATOM 984 O O . ARG A 1 125 ? -3.008 12.010 11.262 1.00 91.69 125 ARG A O 1
ATOM 991 N N . GLY A 1 126 ? -5.189 11.987 10.709 1.00 88.25 126 GLY A N 1
ATOM 992 C CA . GLY A 1 126 ? -4.984 12.154 9.274 1.00 88.25 126 GLY A CA 1
ATOM 993 C C . GLY A 1 126 ? -4.419 13.533 8.907 1.00 88.25 126 GLY A C 1
ATOM 994 O O . GLY A 1 126 ? -4.141 14.382 9.755 1.00 88.25 126 GLY A O 1
ATOM 995 N N . GLY A 1 127 ? -4.239 13.771 7.610 1.00 81.06 127 GLY A N 1
ATOM 996 C CA . GLY A 1 127 ? -3.693 15.012 7.053 1.00 81.06 127 GLY A CA 1
ATOM 997 C C . GLY A 1 127 ? -2.191 15.020 6.819 1.00 81.06 127 GLY A C 1
ATOM 998 O O . GLY A 1 127 ? -1.710 15.760 5.959 1.00 81.06 127 GLY A O 1
ATOM 999 N N . GLN A 1 128 ? -1.449 14.187 7.542 1.00 69.94 128 GLN A N 1
ATOM 1000 C CA . GLN A 1 128 ? -0.060 13.887 7.217 1.00 69.94 128 GLN A CA 1
ATOM 1001 C C . GLN A 1 128 ? 0.014 12.663 6.303 1.00 69.94 128 GLN A C 1
ATOM 1003 O O . GLN A 1 128 ? -0.914 11.855 6.234 1.00 69.94 128 GLN A O 1
ATOM 1008 N N . GLU A 1 129 ? 1.124 12.557 5.581 1.00 72.56 129 GLU A N 1
ATOM 1009 C CA . GLU A 1 129 ? 1.507 11.315 4.925 1.00 72.56 129 GLU A CA 1
ATOM 1010 C C . GLU A 1 129 ? 1.781 10.290 6.034 1.00 72.56 129 GLU A C 1
ATOM 1012 O O . GLU A 1 129 ? 2.742 10.430 6.786 1.00 72.56 129 GLU A O 1
ATOM 1017 N N . THR A 1 130 ? 0.897 9.303 6.187 1.00 62.66 130 THR A N 1
ATOM 1018 C CA . THR A 1 130 ? 0.995 8.280 7.248 1.00 62.66 130 THR A CA 1
ATOM 1019 C C . THR A 1 130 ? 2.032 7.198 6.911 1.00 62.66 130 THR A C 1
ATOM 1021 O O . THR A 1 130 ? 2.186 6.209 7.631 1.00 62.66 130 THR A O 1
ATOM 1024 N N . ARG A 1 131 ? 2.737 7.342 5.780 1.00 65.19 131 ARG A N 1
ATOM 1025 C CA . ARG A 1 131 ? 3.708 6.373 5.274 1.00 65.19 131 ARG A CA 1
ATOM 1026 C C . ARG A 1 131 ? 5.109 6.642 5.827 1.00 65.19 131 ARG A C 1
ATOM 1028 O O . ARG A 1 131 ? 5.616 7.756 5.761 1.00 65.19 131 ARG A O 1
ATOM 1035 N N . ALA A 1 132 ? 5.766 5.579 6.283 1.00 64.06 132 ALA A N 1
ATOM 1036 C CA . ALA A 1 132 ? 7.218 5.551 6.454 1.00 64.06 132 ALA A CA 1
ATOM 1037 C C . ALA A 1 132 ? 7.887 5.116 5.135 1.00 64.06 132 ALA A C 1
ATOM 1039 O O . ALA A 1 132 ? 7.299 4.291 4.440 1.00 64.06 132 ALA A O 1
ATOM 1040 N N . PRO A 1 133 ? 9.093 5.601 4.786 1.00 65.38 133 PRO A N 1
ATOM 1041 C CA . PRO A 1 133 ? 9.780 5.186 3.564 1.00 65.38 133 PRO A CA 1
ATOM 1042 C C . PRO A 1 133 ? 9.784 3.656 3.409 1.00 65.38 133 PRO A C 1
ATOM 1044 O O . PRO A 1 133 ? 10.161 2.922 4.328 1.00 65.38 133 PRO A O 1
ATOM 1047 N N . THR A 1 134 ? 9.296 3.180 2.263 1.00 70.94 134 THR A N 1
ATOM 1048 C CA . THR A 1 134 ? 9.127 1.752 1.978 1.00 70.94 134 THR A CA 1
ATOM 1049 C C . THR A 1 134 ? 10.367 1.231 1.260 1.00 70.94 134 THR A C 1
ATOM 1051 O O . THR A 1 134 ? 10.669 1.675 0.155 1.00 70.94 134 THR A O 1
ATOM 1054 N N . SER A 1 135 ? 11.062 0.250 1.840 1.00 79.62 135 SER A N 1
ATOM 1055 C CA . SER A 1 135 ? 12.159 -0.439 1.150 1.00 79.62 135 SER A CA 1
ATOM 1056 C C . SER A 1 135 ? 11.585 -1.345 0.057 1.00 79.62 135 SER A C 1
ATOM 1058 O O . SER A 1 135 ? 10.940 -2.354 0.344 1.00 79.62 135 SER A O 1
ATOM 1060 N N . VAL A 1 136 ? 11.798 -0.985 -1.209 1.00 90.44 136 VAL A N 1
ATOM 1061 C CA . VAL A 1 136 ? 11.306 -1.764 -2.353 1.00 90.44 136 VAL A CA 1
ATOM 1062 C C . VAL A 1 136 ? 12.258 -2.931 -2.621 1.00 90.44 136 VAL A C 1
ATOM 1064 O O . VAL A 1 136 ? 13.303 -2.764 -3.245 1.00 90.44 136 VAL A O 1
ATOM 1067 N N . ALA A 1 137 ? 11.902 -4.127 -2.150 1.00 91.50 137 ALA A N 1
ATOM 1068 C CA . ALA A 1 137 ? 12.687 -5.338 -2.388 1.00 91.50 137 ALA A CA 1
ATOM 1069 C C . ALA A 1 137 ? 12.687 -5.750 -3.874 1.00 91.50 137 ALA A C 1
ATOM 1071 O O . ALA A 1 137 ? 11.716 -5.514 -4.602 1.00 91.50 137 ALA A O 1
ATOM 1072 N N . ARG A 1 138 ? 13.735 -6.447 -4.326 1.00 91.69 138 ARG A N 1
ATOM 1073 C CA . ARG A 1 138 ? 13.739 -7.092 -5.648 1.00 91.69 138 ARG A CA 1
ATOM 1074 C C . ARG A 1 138 ? 12.738 -8.246 -5.690 1.00 91.69 138 ARG A C 1
ATOM 1076 O O . ARG A 1 138 ? 12.543 -8.964 -4.707 1.00 91.69 138 ARG A O 1
ATOM 1083 N N . ALA A 1 139 ? 12.115 -8.452 -6.849 1.00 88.88 139 ALA A N 1
ATOM 1084 C CA . ALA A 1 139 ? 11.118 -9.509 -7.033 1.00 88.88 139 ALA A CA 1
ATOM 1085 C C . ALA A 1 139 ? 11.705 -10.924 -6.861 1.00 88.88 139 ALA A C 1
ATOM 1087 O O . ALA A 1 139 ? 11.005 -11.835 -6.419 1.00 88.88 139 ALA A O 1
ATOM 1088 N N . ASP A 1 140 ? 12.993 -11.096 -7.171 1.00 88.50 140 ASP A N 1
ATOM 1089 C CA . ASP A 1 140 ? 13.738 -12.352 -7.036 1.00 88.50 140 ASP A CA 1
ATOM 1090 C C . ASP A 1 140 ? 14.253 -12.618 -5.612 1.00 88.50 140 ASP A C 1
ATOM 1092 O O . ASP A 1 140 ? 14.874 -13.649 -5.364 1.00 88.50 140 ASP A O 1
ATOM 1096 N N . SER A 1 141 ? 13.945 -11.727 -4.662 1.00 83.25 141 SER A N 1
ATOM 1097 C CA . SER A 1 141 ? 14.350 -11.833 -3.257 1.00 83.25 141 SER A CA 1
ATOM 1098 C C . SER A 1 141 ? 15.871 -11.792 -3.033 1.00 83.25 141 SER A C 1
ATOM 1100 O O . SER A 1 141 ? 16.338 -12.182 -1.963 1.00 83.25 141 SER A O 1
ATOM 1102 N N . THR A 1 142 ? 16.646 -11.292 -4.003 1.00 89.06 142 THR A N 1
ATOM 1103 C CA . THR A 1 142 ? 18.035 -10.874 -3.767 1.00 89.06 142 THR A CA 1
ATOM 1104 C C . THR A 1 142 ? 18.071 -9.510 -3.064 1.00 89.06 142 THR A C 1
ATOM 1106 O O . THR A 1 142 ? 17.123 -8.727 -3.211 1.00 89.06 142 THR A O 1
ATOM 1109 N N . PRO A 1 143 ? 19.119 -9.212 -2.270 1.00 89.12 143 PRO A N 1
ATOM 1110 C CA . PRO A 1 143 ? 19.298 -7.891 -1.674 1.00 89.12 143 PRO A CA 1
ATOM 1111 C C . PRO A 1 143 ? 19.261 -6.784 -2.726 1.00 89.12 143 PRO A C 1
ATOM 1113 O O . PRO A 1 143 ? 19.699 -6.972 -3.863 1.00 89.12 143 PRO A O 1
ATOM 1116 N N . ARG A 1 144 ? 18.685 -5.649 -2.337 1.00 89.56 144 ARG A N 1
ATOM 1117 C CA . ARG A 1 144 ? 18.605 -4.453 -3.170 1.00 89.56 144 ARG A CA 1
ATOM 1118 C C . ARG A 1 144 ? 19.914 -3.681 -3.060 1.00 89.56 144 ARG A C 1
ATOM 1120 O O . ARG A 1 144 ? 20.431 -3.536 -1.960 1.00 89.56 144 ARG A O 1
ATOM 1127 N N . GLU A 1 145 ? 20.380 -3.130 -4.170 1.00 90.25 145 GLU A N 1
ATOM 1128 C CA . GLU A 1 145 ? 21.552 -2.248 -4.199 1.00 90.25 145 GLU A CA 1
ATOM 1129 C C . GLU A 1 145 ? 21.113 -0.786 -4.374 1.00 90.25 145 GLU A C 1
ATOM 1131 O O . GLU A 1 145 ? 20.060 -0.520 -4.953 1.00 90.25 145 GLU A O 1
ATOM 1136 N N . GLU A 1 146 ? 21.923 0.174 -3.918 1.00 89.31 146 GLU A N 1
ATOM 1137 C CA . GLU A 1 146 ? 21.651 1.621 -4.075 1.00 89.31 146 GLU A CA 1
ATOM 1138 C C . GLU A 1 146 ? 21.599 2.054 -5.550 1.00 89.31 146 GLU A C 1
ATOM 1140 O O . GLU A 1 146 ? 21.013 3.068 -5.908 1.00 89.31 146 GLU A O 1
ATOM 1145 N N . THR A 1 147 ? 22.197 1.272 -6.447 1.00 91.50 147 THR A N 1
ATOM 1146 C CA . THR A 1 147 ? 22.170 1.539 -7.887 1.00 91.50 147 THR A CA 1
ATOM 1147 C C . THR A 1 147 ? 20.895 1.045 -8.564 1.00 91.50 147 THR A C 1
ATOM 1149 O O . THR A 1 147 ? 20.661 1.385 -9.724 1.00 91.50 147 THR A O 1
ATOM 1152 N N . ASP A 1 148 ? 20.059 0.260 -7.877 1.00 94.25 148 ASP A N 1
ATOM 1153 C CA . ASP A 1 148 ? 18.834 -0.278 -8.456 1.00 94.25 148 ASP A CA 1
ATOM 1154 C C . ASP A 1 148 ? 17.874 0.831 -8.873 1.00 94.25 148 ASP A C 1
ATOM 1156 O O . ASP A 1 148 ? 17.759 1.881 -8.243 1.00 94.25 148 ASP A O 1
ATOM 1160 N N . ILE A 1 149 ? 17.128 0.566 -9.941 1.00 94.94 149 ILE A N 1
ATOM 1161 C CA . ILE A 1 149 ? 16.116 1.488 -10.438 1.00 94.94 149 ILE A CA 1
ATOM 1162 C C . ILE A 1 149 ? 14.771 1.082 -9.855 1.00 94.94 149 ILE A C 1
ATOM 1164 O O . ILE A 1 149 ? 14.259 -0.011 -10.122 1.00 94.94 149 ILE A O 1
ATOM 1168 N N . ILE A 1 150 ? 14.185 1.989 -9.087 1.00 95.25 150 ILE A N 1
ATOM 1169 C CA . ILE A 1 150 ? 12.848 1.859 -8.533 1.00 95.25 150 ILE A CA 1
ATOM 1170 C C . ILE A 1 150 ? 11.860 2.458 -9.520 1.00 95.25 150 ILE A C 1
ATOM 1172 O O . ILE A 1 150 ? 11.986 3.609 -9.935 1.00 95.25 150 ILE A O 1
ATOM 1176 N N . ALA A 1 151 ? 10.861 1.667 -9.890 1.00 96.44 151 ALA A N 1
ATOM 1177 C CA . ALA A 1 151 ? 9.732 2.124 -10.677 1.00 96.44 151 ALA A CA 1
ATOM 1178 C C . ALA A 1 151 ? 8.484 2.226 -9.806 1.00 96.44 151 ALA A C 1
ATOM 1180 O O . ALA A 1 151 ? 8.242 1.352 -8.974 1.00 96.44 151 ALA A O 1
ATOM 1181 N N . ARG A 1 152 ? 7.679 3.262 -10.042 1.00 96.25 152 ARG A N 1
ATOM 1182 C CA . ARG A 1 152 ? 6.370 3.481 -9.430 1.00 96.25 152 ARG A CA 1
ATOM 1183 C C . ARG A 1 152 ? 5.326 3.679 -10.519 1.00 96.25 152 ARG A C 1
ATOM 1185 O O . ARG A 1 152 ? 5.405 4.629 -11.293 1.00 96.25 152 ARG A O 1
ATOM 1192 N N . VAL A 1 153 ? 4.341 2.792 -10.560 1.00 95.31 153 VAL A N 1
ATOM 1193 C CA . VAL A 1 153 ? 3.212 2.851 -11.494 1.00 95.31 153 VAL A CA 1
ATOM 1194 C C . VAL A 1 153 ? 1.980 3.321 -10.742 1.00 95.31 153 VAL A C 1
ATOM 1196 O O . VAL A 1 153 ? 1.609 2.704 -9.746 1.00 95.31 153 VAL A O 1
ATOM 1199 N N . HIS A 1 154 ? 1.340 4.378 -11.230 1.00 94.06 154 HIS A N 1
ATOM 1200 C CA . HIS A 1 154 ? 0.080 4.890 -10.708 1.00 94.06 154 HIS A CA 1
ATOM 1201 C C . HIS A 1 154 ? -1.088 4.442 -11.570 1.00 94.06 154 HIS A C 1
ATOM 1203 O O . HIS A 1 154 ? -1.051 4.565 -12.796 1.00 94.06 154 HIS A O 1
ATOM 1209 N N . LEU A 1 155 ? -2.140 3.959 -10.916 1.00 91.75 155 LEU A N 1
ATOM 1210 C CA . LEU A 1 155 ? -3.384 3.589 -11.564 1.00 91.75 155 LEU A CA 1
ATOM 1211 C C . LEU A 1 155 ? -4.570 4.230 -10.858 1.00 91.75 155 LEU A C 1
ATOM 1213 O O . LEU A 1 155 ? -4.589 4.347 -9.632 1.00 91.75 155 LEU A O 1
ATOM 1217 N N . ARG A 1 156 ? -5.594 4.557 -11.640 1.00 89.38 156 ARG A N 1
ATOM 1218 C CA . ARG A 1 156 ? -6.900 4.989 -11.146 1.00 89.38 156 ARG A CA 1
ATOM 1219 C C . ARG A 1 156 ? -7.951 3.993 -11.609 1.00 89.38 156 ARG A C 1
ATOM 1221 O O . ARG A 1 156 ? -8.277 3.914 -12.792 1.00 89.38 156 ARG A O 1
ATOM 1228 N N . LEU A 1 157 ? -8.470 3.205 -10.672 1.00 89.81 157 LEU A N 1
ATOM 1229 C CA . LEU A 1 157 ? -9.464 2.171 -10.947 1.00 89.81 157 LEU A CA 1
ATOM 1230 C C . LEU A 1 157 ? -10.865 2.687 -10.592 1.00 89.81 157 LEU A C 1
ATOM 1232 O O . LEU A 1 157 ? -11.063 3.084 -9.446 1.00 89.81 157 LEU A O 1
ATOM 1236 N N . PRO A 1 158 ? -11.855 2.642 -11.505 1.00 87.69 158 PRO A N 1
ATOM 1237 C CA . PRO A 1 158 ? -13.220 3.113 -11.248 1.00 87.69 158 PRO A CA 1
ATOM 1238 C C . PRO A 1 158 ? -14.017 2.084 -10.427 1.00 87.69 158 PRO A C 1
ATOM 1240 O O . PRO A 1 158 ? -15.003 1.509 -10.887 1.00 87.69 158 PRO A O 1
ATOM 1243 N N . VAL A 1 159 ? -13.516 1.769 -9.235 1.00 88.88 159 VAL A N 1
ATOM 1244 C CA . VAL A 1 159 ? -14.107 0.849 -8.261 1.00 88.88 159 VAL A CA 1
ATOM 1245 C C . VAL A 1 159 ? -13.906 1.423 -6.862 1.00 88.88 159 VAL A C 1
ATOM 1247 O O . VAL A 1 159 ? -12.848 1.970 -6.567 1.00 88.88 159 VAL A O 1
ATOM 1250 N N . ALA A 1 160 ? -14.908 1.280 -6.000 1.00 85.31 160 ALA A N 1
ATOM 1251 C CA . ALA A 1 160 ? -14.839 1.723 -4.606 1.00 85.31 160 ALA A CA 1
ATOM 1252 C C . ALA A 1 160 ? -14.158 0.702 -3.681 1.00 85.31 160 ALA A C 1
ATOM 1254 O O . ALA A 1 160 ? -13.525 1.062 -2.689 1.00 85.31 160 ALA A O 1
ATOM 1255 N N . ASP A 1 161 ? -14.335 -0.577 -4.013 1.00 91.19 161 ASP A N 1
ATOM 1256 C CA . ASP A 1 161 ? -13.964 -1.720 -3.189 1.00 91.19 161 ASP A CA 1
ATOM 1257 C C . ASP A 1 161 ? -12.491 -2.109 -3.379 1.00 91.19 161 ASP A C 1
ATOM 1259 O O . ASP A 1 161 ? -12.038 -2.374 -4.500 1.00 91.19 161 ASP A O 1
ATOM 1263 N N . LEU A 1 162 ? -11.756 -2.195 -2.266 1.00 94.56 162 LEU A N 1
ATOM 1264 C CA . LEU A 1 162 ? -10.332 -2.532 -2.258 1.00 94.56 162 LEU A CA 1
ATOM 1265 C C . LEU A 1 162 ? -10.072 -3.952 -2.771 1.00 94.56 162 LEU A C 1
ATOM 1267 O O . LEU A 1 162 ? -9.072 -4.182 -3.450 1.00 94.56 162 LEU A O 1
ATOM 1271 N N . ASN A 1 163 ? -10.965 -4.903 -2.486 1.00 95.50 163 ASN A N 1
ATOM 1272 C CA . ASN A 1 163 ? -10.823 -6.284 -2.946 1.00 95.50 163 ASN A CA 1
ATOM 1273 C C . ASN A 1 163 ? -10.900 -6.373 -4.477 1.00 95.50 163 ASN A C 1
ATOM 1275 O O . ASN A 1 163 ? -10.046 -6.991 -5.120 1.00 95.50 163 ASN A O 1
ATOM 1279 N N . THR A 1 164 ? -11.868 -5.678 -5.067 1.00 94.06 164 THR A N 1
ATOM 1280 C CA . THR A 1 164 ? -12.031 -5.545 -6.514 1.00 94.06 164 THR A CA 1
ATOM 1281 C C . THR A 1 164 ? -10.851 -4.798 -7.139 1.00 94.06 164 THR A C 1
ATOM 1283 O O . THR A 1 164 ? -10.375 -5.185 -8.209 1.00 94.06 164 THR A O 1
ATOM 1286 N N . ALA A 1 165 ? -10.349 -3.745 -6.486 1.00 94.44 165 ALA A N 1
ATOM 1287 C CA . ALA A 1 165 ? -9.160 -3.026 -6.936 1.00 94.44 165 ALA A CA 1
ATOM 1288 C C . ALA A 1 165 ? -7.921 -3.936 -6.963 1.00 94.44 165 ALA A C 1
ATOM 1290 O O . ALA A 1 165 ? -7.213 -3.956 -7.973 1.00 94.44 165 ALA A O 1
ATOM 1291 N N . LEU A 1 166 ? -7.717 -4.748 -5.914 1.00 95.12 166 LEU A N 1
ATOM 1292 C CA . LEU A 1 166 ? -6.671 -5.772 -5.874 1.00 95.12 166 LEU A CA 1
ATOM 1293 C C . LEU A 1 166 ? -6.805 -6.723 -7.065 1.00 95.12 166 LEU A C 1
ATOM 1295 O O . LEU A 1 166 ? -5.857 -6.871 -7.828 1.00 95.12 166 LEU A O 1
ATOM 1299 N N . ASP A 1 167 ? -7.980 -7.324 -7.279 1.00 94.44 167 ASP A N 1
ATOM 1300 C CA . ASP A 1 167 ? -8.184 -8.275 -8.385 1.00 94.44 167 ASP A CA 1
ATOM 1301 C C . ASP A 1 167 ? -7.841 -7.675 -9.753 1.00 94.44 167 ASP A C 1
ATOM 1303 O O . ASP A 1 167 ? -7.216 -8.333 -10.588 1.00 94.44 167 ASP A O 1
ATOM 1307 N N . ARG A 1 168 ? -8.192 -6.404 -9.969 1.00 92.88 168 ARG A N 1
ATOM 1308 C CA . ARG A 1 168 ? -7.901 -5.699 -11.222 1.00 92.88 168 ARG A CA 1
ATOM 1309 C C . ARG A 1 168 ? -6.423 -5.366 -11.403 1.00 92.88 168 ARG A C 1
ATOM 1311 O O . ARG A 1 168 ? -5.966 -5.339 -12.544 1.00 92.88 168 ARG A O 1
ATOM 1318 N N . CYS A 1 169 ? -5.668 -5.116 -10.332 1.00 93.12 169 CYS A N 1
ATOM 1319 C CA . CYS A 1 169 ? -4.249 -4.776 -10.447 1.00 93.12 169 CYS A CA 1
ATOM 1320 C C . CYS A 1 169 ? -3.314 -5.998 -10.441 1.00 93.12 169 CYS A C 1
ATOM 1322 O O . CYS A 1 169 ? -2.164 -5.866 -10.860 1.00 93.12 169 CYS A O 1
ATOM 1324 N N . LEU A 1 170 ? -3.769 -7.188 -10.024 1.00 93.56 170 LEU A N 1
ATOM 1325 C CA . LEU A 1 170 ? -2.917 -8.387 -9.932 1.00 93.56 170 LEU A CA 1
ATOM 1326 C C . LEU A 1 170 ? -2.188 -8.780 -11.227 1.00 93.56 170 LEU A C 1
ATOM 1328 O O . LEU A 1 170 ? -0.998 -9.103 -11.146 1.00 93.56 170 LEU A O 1
ATOM 1332 N N . PRO A 1 171 ? -2.816 -8.736 -12.419 1.00 92.38 171 PRO A N 1
ATOM 1333 C CA . PRO A 1 171 ? -2.098 -9.015 -13.661 1.00 92.38 171 PRO A CA 1
ATOM 1334 C C . PRO A 1 171 ? -0.916 -8.062 -13.883 1.00 92.38 171 PRO A C 1
ATOM 1336 O O . PRO A 1 171 ? 0.150 -8.486 -14.329 1.00 92.38 171 PRO A O 1
ATOM 1339 N N . LEU A 1 172 ? -1.078 -6.785 -13.520 1.00 92.81 172 LEU A N 1
ATOM 1340 C CA . LEU A 1 172 ? -0.030 -5.773 -13.650 1.00 92.81 172 LEU A CA 1
ATOM 1341 C C . LEU A 1 172 ? 1.070 -5.967 -12.610 1.00 92.81 172 LEU A C 1
ATOM 1343 O O . LEU A 1 172 ? 2.241 -5.908 -12.970 1.00 92.81 172 LEU A O 1
ATOM 1347 N N . VAL A 1 173 ? 0.707 -6.292 -11.364 1.00 94.88 173 VAL A N 1
ATOM 1348 C CA . VAL A 1 173 ? 1.658 -6.666 -10.302 1.00 94.88 173 VAL A CA 1
ATOM 1349 C C . VAL A 1 173 ? 2.593 -7.777 -10.776 1.00 94.88 173 VAL A C 1
ATOM 1351 O O . VAL A 1 173 ? 3.810 -7.649 -10.651 1.00 94.88 173 VAL A O 1
ATOM 1354 N N . ALA A 1 174 ? 2.038 -8.842 -11.362 1.00 93.00 174 ALA A N 1
ATOM 1355 C CA . ALA A 1 174 ? 2.828 -9.942 -11.903 1.00 93.00 174 ALA A CA 1
ATOM 1356 C C . ALA A 1 174 ? 3.677 -9.513 -13.112 1.00 93.00 174 ALA A C 1
ATOM 1358 O O . ALA A 1 174 ? 4.851 -9.866 -13.184 1.00 93.00 174 ALA A O 1
ATOM 1359 N N . SER A 1 175 ? 3.105 -8.733 -14.037 1.00 93.25 175 SER A N 1
ATOM 1360 C CA . SER A 1 175 ? 3.782 -8.280 -15.261 1.00 93.25 175 SER A CA 1
ATOM 1361 C C . SER A 1 175 ? 5.041 -7.454 -14.972 1.00 93.25 175 SER A C 1
ATOM 1363 O O . SER A 1 175 ? 6.099 -7.709 -15.552 1.00 93.25 175 SER A O 1
ATOM 1365 N N . ILE A 1 176 ? 4.950 -6.499 -14.041 1.00 93.94 176 ILE A N 1
ATOM 1366 C CA . ILE A 1 176 ? 6.063 -5.595 -13.712 1.00 93.94 176 ILE A CA 1
ATOM 1367 C C . ILE A 1 176 ? 6.960 -6.125 -12.586 1.00 93.94 176 ILE A C 1
ATOM 1369 O O . ILE A 1 176 ? 7.982 -5.518 -12.281 1.00 93.94 176 ILE A O 1
ATOM 1373 N N . GLY A 1 177 ? 6.587 -7.243 -11.954 1.00 94.12 177 GLY A N 1
ATOM 1374 C CA . GLY A 1 177 ? 7.295 -7.771 -10.789 1.00 94.12 177 GLY A CA 1
ATOM 1375 C C . GLY A 1 177 ? 7.218 -6.825 -9.590 1.00 94.12 177 GLY A C 1
ATOM 1376 O O . GLY A 1 177 ? 8.233 -6.563 -8.947 1.00 94.12 177 GLY A O 1
ATOM 1377 N N . ALA A 1 178 ? 6.033 -6.275 -9.310 1.00 95.25 178 ALA A N 1
ATOM 1378 C CA . ALA A 1 178 ? 5.860 -5.357 -8.192 1.00 95.25 178 ALA A CA 1
ATOM 1379 C C . ALA A 1 178 ? 6.087 -6.073 -6.853 1.00 95.25 178 ALA A C 1
ATOM 1381 O O . ALA A 1 178 ? 5.539 -7.146 -6.589 1.00 95.25 178 ALA A O 1
ATOM 1382 N N . SER A 1 179 ? 6.884 -5.440 -6.000 1.00 94.75 179 SER A N 1
ATOM 1383 C CA . SER A 1 179 ? 7.153 -5.870 -4.629 1.00 94.75 179 SER A CA 1
ATOM 1384 C C . SER A 1 179 ? 6.347 -5.078 -3.610 1.00 94.75 179 SER A C 1
ATOM 1386 O O . SER A 1 179 ? 6.285 -5.495 -2.460 1.00 94.75 179 SER A O 1
ATOM 1388 N N . VAL A 1 180 ? 5.732 -3.963 -4.012 1.00 95.25 180 VAL A N 1
ATOM 1389 C CA . VAL A 1 180 ? 4.841 -3.165 -3.166 1.00 95.25 180 VAL A CA 1
ATOM 1390 C C . VAL A 1 180 ? 3.552 -2.881 -3.925 1.00 95.25 180 VAL A C 1
ATOM 1392 O O . VAL A 1 180 ? 3.586 -2.503 -5.097 1.00 95.25 180 VAL A O 1
ATOM 1395 N N . ILE A 1 181 ? 2.425 -3.051 -3.243 1.00 95.94 181 ILE A N 1
ATOM 1396 C CA . ILE A 1 181 ? 1.077 -2.741 -3.711 1.00 95.94 181 ILE A CA 1
ATOM 1397 C C . ILE A 1 181 ? 0.469 -1.783 -2.696 1.00 95.94 181 ILE A C 1
ATOM 1399 O O . ILE A 1 181 ? 0.348 -2.131 -1.525 1.00 95.94 181 ILE A O 1
ATOM 1403 N N . GLN A 1 182 ? 0.068 -0.600 -3.137 1.00 95.00 182 GLN A N 1
ATOM 1404 C CA . GLN A 1 182 ? -0.660 0.376 -2.333 1.00 95.00 182 GLN A CA 1
ATOM 1405 C C . GLN A 1 182 ? -1.998 0.636 -2.999 1.00 95.00 182 GLN A C 1
ATOM 1407 O O . GLN A 1 182 ? -2.027 0.902 -4.198 1.00 95.00 182 GLN A O 1
ATOM 1412 N N . ILE A 1 183 ? -3.086 0.577 -2.240 1.00 94.94 183 ILE A N 1
ATOM 1413 C CA . ILE A 1 183 ? -4.423 0.916 -2.725 1.00 94.94 183 ILE A CA 1
ATOM 1414 C C . ILE A 1 183 ? -5.105 1.801 -1.698 1.00 94.94 183 ILE A C 1
ATOM 1416 O O . ILE A 1 183 ? -5.161 1.442 -0.525 1.00 94.94 183 ILE A O 1
ATOM 1420 N N . VAL A 1 184 ? -5.651 2.927 -2.145 1.00 92.62 184 VAL A N 1
ATOM 1421 C CA . VAL A 1 184 ? -6.462 3.838 -1.334 1.00 92.62 184 VAL A CA 1
ATOM 1422 C C . VAL A 1 184 ? -7.807 4.018 -2.014 1.00 92.62 184 VAL A C 1
ATOM 1424 O O . VAL A 1 184 ? -7.865 4.420 -3.175 1.00 92.62 184 VAL A O 1
ATOM 1427 N N . SER A 1 185 ? -8.884 3.749 -1.284 1.00 90.12 185 SER A N 1
ATOM 1428 C CA . SER A 1 185 ? -10.227 4.143 -1.691 1.00 90.12 185 SER A CA 1
ATOM 1429 C C . SER A 1 185 ? -10.343 5.659 -1.559 1.00 90.12 185 SER A C 1
ATOM 1431 O O . SER A 1 185 ? -10.060 6.236 -0.507 1.00 90.12 185 SER A O 1
ATOM 1433 N N . SER A 1 186 ? -10.703 6.312 -2.655 1.00 80.69 186 SER A N 1
ATOM 1434 C CA . SER A 1 186 ? -10.768 7.759 -2.770 1.00 80.69 186 SER A CA 1
ATOM 1435 C C . SER A 1 186 ? -12.105 8.179 -3.359 1.00 80.69 186 SER A C 1
ATOM 1437 O O . SER A 1 186 ? -12.678 7.538 -4.245 1.00 80.69 186 SER A O 1
ATOM 1439 N N . ARG A 1 187 ? -12.600 9.312 -2.872 1.00 70.50 187 ARG A N 1
ATOM 1440 C CA . ARG A 1 187 ? -13.757 9.992 -3.438 1.00 70.50 187 ARG A CA 1
ATOM 1441 C C . ARG A 1 187 ? -13.352 11.427 -3.753 1.00 70.50 187 ARG A C 1
ATOM 1443 O O . ARG A 1 187 ? -13.023 12.168 -2.823 1.00 70.50 187 ARG A O 1
ATOM 1450 N N . PRO A 1 188 ? -13.376 11.860 -5.025 1.00 61.53 188 PRO A N 1
ATOM 1451 C CA . PRO A 1 188 ? -13.075 13.242 -5.343 1.00 61.53 188 PRO A CA 1
ATOM 1452 C C . PRO A 1 188 ? -14.151 14.140 -4.729 1.00 61.53 188 PRO A C 1
ATOM 1454 O O . PRO A 1 188 ? -15.349 13.849 -4.805 1.00 61.53 188 PRO A O 1
ATOM 1457 N N . ALA A 1 189 ? -13.734 15.257 -4.134 1.00 55.12 189 ALA A N 1
ATOM 1458 C CA . ALA A 1 189 ? -14.666 16.231 -3.585 1.00 55.12 189 ALA A CA 1
ATOM 1459 C C . ALA A 1 189 ? -15.636 16.717 -4.679 1.00 55.12 189 ALA A C 1
ATOM 1461 O O . ALA A 1 189 ? -15.214 17.212 -5.722 1.00 55.12 189 ALA A O 1
ATOM 1462 N N . GLY A 1 190 ? -16.941 16.574 -4.437 1.00 48.62 190 GLY A N 1
ATOM 1463 C CA . GLY A 1 190 ? -17.985 17.029 -5.361 1.00 48.62 190 GLY A CA 1
ATOM 1464 C C . GLY A 1 190 ? -18.348 16.059 -6.491 1.00 48.62 190 GLY A C 1
ATOM 1465 O O . GLY A 1 190 ? -19.224 16.397 -7.284 1.00 48.62 190 GLY A O 1
ATOM 1466 N N . LEU A 1 191 ? -17.750 14.861 -6.551 1.00 58.22 191 LEU A N 1
ATOM 1467 C CA . LEU A 1 191 ? -18.146 13.812 -7.496 1.00 58.22 191 LEU A CA 1
ATOM 1468 C C . LEU A 1 191 ? -18.863 12.641 -6.788 1.00 58.22 191 LEU A C 1
ATOM 1470 O O . LEU A 1 191 ? -18.563 12.312 -5.633 1.00 58.22 191 LEU A O 1
ATOM 1474 N N . PRO A 1 192 ? -19.863 12.024 -7.446 1.00 57.47 192 PRO A N 1
ATOM 1475 C CA . PRO A 1 192 ? -20.571 10.869 -6.900 1.00 57.47 192 PRO A CA 1
ATOM 1476 C C . PRO A 1 192 ? -19.787 9.560 -7.056 1.00 57.47 192 PRO A C 1
ATOM 1478 O O . PRO A 1 192 ? -20.119 8.591 -6.384 1.00 57.47 192 PRO A O 1
ATOM 1481 N N . GLU A 1 193 ? -18.780 9.526 -7.931 1.00 71.94 193 GLU A N 1
ATOM 1482 C CA . GLU A 1 193 ? -18.035 8.315 -8.271 1.00 71.94 193 GLU A CA 1
ATOM 1483 C C . GLU A 1 193 ? -16.877 8.081 -7.295 1.00 71.94 193 GLU A C 1
ATOM 1485 O O . GLU A 1 193 ? -16.048 8.962 -7.058 1.00 71.94 193 GLU A O 1
ATOM 1490 N N . GLU A 1 194 ? -16.834 6.879 -6.733 1.00 81.00 194 GLU A N 1
ATOM 1491 C CA . GLU A 1 194 ? -15.731 6.378 -5.917 1.00 81.00 194 GLU A CA 1
ATOM 1492 C C . GLU A 1 194 ? -14.743 5.622 -6.809 1.00 81.00 194 GLU A C 1
ATOM 1494 O O . GLU A 1 194 ? -15.133 4.895 -7.728 1.00 81.00 194 GLU A O 1
ATOM 1499 N N . PHE A 1 195 ? -13.455 5.804 -6.543 1.00 88.00 195 PHE A N 1
ATOM 1500 C CA . PHE A 1 195 ? -12.378 5.160 -7.281 1.00 88.00 195 PHE A CA 1
ATOM 1501 C C . PHE A 1 195 ? -11.272 4.725 -6.321 1.00 88.00 195 PHE A C 1
ATOM 1503 O O . PHE A 1 195 ? -11.142 5.249 -5.219 1.00 88.00 195 PHE A O 1
ATOM 1510 N N . CYS A 1 196 ? -10.441 3.784 -6.750 1.00 91.31 196 CYS A N 1
ATOM 1511 C CA . CYS A 1 196 ? -9.245 3.396 -6.021 1.00 91.31 196 CYS A CA 1
ATOM 1512 C C . CYS A 1 196 ? -8.011 3.963 -6.718 1.00 91.31 196 CYS A C 1
ATOM 1514 O O . CYS A 1 196 ? -7.807 3.740 -7.915 1.00 91.31 196 CYS A O 1
ATOM 1516 N N . GLU A 1 197 ? -7.176 4.666 -5.960 1.00 92.06 197 GLU A N 1
ATOM 1517 C CA . GLU A 1 197 ? -5.813 5.002 -6.365 1.00 92.06 197 GLU A CA 1
ATOM 1518 C C . GLU A 1 197 ? -4.910 3.833 -6.026 1.00 92.06 197 GLU A C 1
ATOM 1520 O O . GLU A 1 197 ? -4.884 3.373 -4.885 1.00 92.06 197 GLU A O 1
ATOM 1525 N N . VAL A 1 198 ? -4.168 3.356 -7.017 1.00 93.69 198 VAL A N 1
ATOM 1526 C CA . VAL A 1 198 ? -3.216 2.265 -6.856 1.00 93.69 198 VAL A CA 1
ATOM 1527 C C . VAL A 1 198 ? -1.822 2.780 -7.158 1.00 93.69 198 VAL A C 1
ATOM 1529 O O . VAL A 1 198 ? -1.615 3.465 -8.158 1.00 93.69 198 VAL A O 1
ATOM 1532 N N . ALA A 1 199 ? -0.855 2.411 -6.325 1.00 94.44 199 ALA A N 1
ATOM 1533 C CA . ALA A 1 199 ? 0.555 2.541 -6.646 1.00 94.44 199 ALA A CA 1
ATOM 1534 C C . ALA A 1 199 ? 1.248 1.183 -6.537 1.00 94.44 199 ALA A C 1
ATOM 1536 O O . ALA A 1 199 ? 1.142 0.496 -5.521 1.00 94.44 199 ALA A O 1
ATOM 1537 N N . LEU A 1 200 ? 1.957 0.799 -7.593 1.00 95.94 200 LEU A N 1
ATOM 1538 C CA . LEU A 1 200 ? 2.743 -0.428 -7.649 1.00 95.94 200 LEU A CA 1
ATOM 1539 C C . LEU A 1 200 ? 4.219 -0.059 -7.730 1.00 95.94 200 LEU A C 1
ATOM 1541 O O . LEU A 1 200 ? 4.585 0.738 -8.595 1.00 95.94 200 LEU A O 1
ATOM 1545 N N . LEU A 1 201 ? 5.055 -0.628 -6.859 1.00 96.19 201 LEU A N 1
ATOM 1546 C CA . LEU A 1 201 ? 6.496 -0.380 -6.886 1.00 96.19 201 LEU A CA 1
ATOM 1547 C C . LEU A 1 201 ? 7.276 -1.657 -7.180 1.00 96.19 201 LEU A C 1
ATOM 1549 O O . LEU A 1 201 ? 6.997 -2.715 -6.613 1.00 96.19 201 LEU A O 1
ATOM 1553 N N . SER A 1 202 ? 8.284 -1.541 -8.038 1.00 96.12 202 SER A N 1
ATOM 1554 C CA . SER A 1 202 ? 9.198 -2.626 -8.410 1.00 96.12 202 SER A CA 1
ATOM 1555 C C . SER A 1 202 ? 10.639 -2.130 -8.414 1.00 96.12 202 SER A C 1
ATOM 1557 O O . SER A 1 202 ? 10.896 -1.023 -8.885 1.00 96.12 202 SER A O 1
ATOM 1559 N N . ALA A 1 203 ? 11.576 -2.963 -7.965 1.00 95.62 203 ALA A N 1
ATOM 1560 C CA . ALA A 1 203 ? 13.009 -2.708 -8.082 1.00 95.62 203 ALA A CA 1
ATOM 1561 C C . ALA A 1 203 ? 13.598 -3.516 -9.246 1.00 95.62 203 ALA A C 1
ATOM 1563 O O . ALA A 1 203 ? 13.376 -4.726 -9.343 1.00 95.62 203 ALA A O 1
ATOM 1564 N N . THR A 1 204 ? 14.350 -2.851 -10.123 1.00 95.44 204 THR A N 1
ATOM 1565 C CA . THR A 1 204 ? 15.081 -3.477 -11.230 1.00 95.44 204 THR A CA 1
ATOM 1566 C C . THR A 1 204 ? 16.584 -3.303 -11.022 1.00 95.44 204 THR A C 1
ATOM 1568 O O . THR A 1 204 ? 17.025 -2.161 -10.889 1.00 95.44 204 THR A O 1
ATOM 1571 N N . PRO A 1 205 ? 17.378 -4.389 -11.066 1.00 94.00 205 PRO A N 1
ATOM 1572 C CA . PRO A 1 205 ? 18.828 -4.290 -10.985 1.00 94.00 205 PRO A CA 1
ATOM 1573 C C . PRO A 1 205 ? 19.423 -3.356 -12.045 1.00 94.00 205 PRO A C 1
ATOM 1575 O O . PRO A 1 205 ? 19.032 -3.395 -13.225 1.00 94.00 205 PRO A O 1
ATOM 1578 N N . ALA A 1 206 ? 20.385 -2.534 -11.630 1.00 91.88 206 ALA A N 1
ATOM 1579 C CA . ALA A 1 206 ? 21.234 -1.802 -12.562 1.00 91.88 206 ALA A CA 1
ATOM 1580 C C . ALA A 1 206 ? 22.146 -2.748 -13.352 1.00 91.88 206 ALA A C 1
ATOM 1582 O O . ALA A 1 206 ? 22.435 -3.870 -12.933 1.00 91.88 206 ALA A O 1
ATOM 1583 N N . ILE A 1 207 ? 22.596 -2.285 -14.518 1.00 94.38 207 ILE A N 1
ATOM 1584 C CA . ILE A 1 207 ? 23.665 -2.941 -15.269 1.00 94.38 207 ILE A CA 1
ATOM 1585 C C . ILE A 1 207 ? 24.999 -2.328 -14.830 1.00 94.38 207 ILE A C 1
ATOM 1587 O O . ILE A 1 207 ? 25.119 -1.108 -14.729 1.00 94.38 207 ILE A O 1
ATOM 1591 N N . ASP A 1 208 ? 26.011 -3.164 -14.600 1.00 92.12 208 ASP A N 1
ATOM 1592 C CA . ASP A 1 208 ? 27.340 -2.708 -14.184 1.00 92.12 208 ASP A CA 1
ATOM 1593 C C . ASP A 1 208 ? 27.912 -1.653 -15.145 1.00 92.12 208 ASP A C 1
ATOM 1595 O O . ASP A 1 208 ? 28.045 -1.879 -16.351 1.00 92.12 208 ASP A O 1
ATOM 1599 N N . GLY A 1 209 ? 28.270 -0.490 -14.593 1.00 89.81 209 GLY A N 1
ATOM 1600 C CA . GLY A 1 209 ? 28.822 0.637 -15.350 1.00 89.81 209 GLY A CA 1
ATOM 1601 C C . GLY A 1 209 ? 27.806 1.404 -16.205 1.00 89.81 209 GLY A C 1
ATOM 1602 O O . GLY A 1 209 ? 28.203 2.299 -16.952 1.00 89.81 209 GLY A O 1
ATOM 1603 N N . GLU A 1 210 ? 26.513 1.083 -16.115 1.00 93.25 210 GLU A N 1
ATOM 1604 C CA . GLU A 1 210 ? 25.449 1.836 -16.775 1.00 93.25 210 GLU A CA 1
ATOM 1605 C C . GLU A 1 210 ? 25.269 3.202 -16.103 1.00 93.25 210 GLU A C 1
ATOM 1607 O O . GLU A 1 210 ? 25.146 3.314 -14.884 1.00 93.25 210 GLU A O 1
ATOM 1612 N N . ALA A 1 211 ? 25.250 4.265 -16.908 1.00 90.94 211 ALA A N 1
ATOM 1613 C CA . ALA A 1 211 ? 24.910 5.591 -16.412 1.00 90.94 211 ALA A CA 1
ATOM 1614 C C . ALA A 1 211 ? 23.414 5.668 -16.051 1.00 90.94 211 ALA A C 1
ATOM 1616 O O . ALA A 1 211 ? 22.584 5.010 -16.682 1.00 90.94 211 ALA A O 1
ATOM 1617 N N . ALA A 1 212 ? 23.067 6.528 -15.088 1.00 90.25 212 ALA A N 1
ATOM 1618 C CA . ALA A 1 212 ? 21.706 6.642 -14.563 1.00 90.25 212 ALA A CA 1
ATOM 1619 C C . ALA A 1 212 ? 20.653 6.880 -15.660 1.00 90.25 212 ALA A C 1
ATOM 1621 O O . ALA A 1 212 ? 19.720 6.096 -15.787 1.00 90.25 212 ALA A O 1
ATOM 1622 N N . GLU A 1 213 ? 20.811 7.910 -16.500 1.00 93.38 213 GLU A N 1
ATOM 1623 C CA . GLU A 1 213 ? 19.831 8.242 -17.549 1.00 93.38 213 GLU A CA 1
ATOM 1624 C C . GLU A 1 213 ? 19.565 7.082 -18.538 1.00 93.38 213 GLU A C 1
ATOM 1626 O O . GLU A 1 213 ? 18.394 6.731 -18.728 1.00 93.38 213 GLU A O 1
ATOM 1631 N N . PRO A 1 214 ? 20.588 6.444 -19.148 1.00 94.12 214 PRO A N 1
ATOM 1632 C CA . PRO A 1 214 ? 20.380 5.245 -19.960 1.00 94.12 214 PRO A CA 1
ATOM 1633 C C . PRO A 1 214 ? 19.642 4.123 -19.219 1.00 94.12 214 PRO A C 1
ATOM 1635 O O . PRO A 1 214 ? 18.728 3.523 -19.791 1.00 94.12 214 PRO A O 1
ATOM 1638 N N . GLY A 1 215 ? 19.976 3.891 -17.946 1.00 94.88 215 GLY A N 1
ATOM 1639 C CA . GLY A 1 215 ? 19.294 2.911 -17.103 1.00 94.88 215 GLY A CA 1
ATOM 1640 C C . GLY A 1 215 ? 17.817 3.244 -16.890 1.00 94.88 215 GLY A C 1
ATOM 1641 O O . GLY A 1 215 ? 16.953 2.397 -17.133 1.00 94.88 215 GLY A O 1
ATOM 1642 N N . LEU A 1 216 ? 17.503 4.490 -16.515 1.00 95.81 216 LEU A N 1
ATOM 1643 C CA . LEU A 1 216 ? 16.126 4.963 -16.339 1.00 95.81 216 LEU A CA 1
ATOM 1644 C C . LEU A 1 216 ? 15.314 4.766 -17.623 1.00 95.81 216 LEU A C 1
ATOM 1646 O O . LEU A 1 216 ? 14.226 4.193 -17.581 1.00 95.81 216 LEU A O 1
ATOM 1650 N N . ARG A 1 217 ? 15.863 5.164 -18.779 1.00 96.06 217 ARG A N 1
ATOM 1651 C CA . ARG A 1 217 ? 15.199 5.002 -20.080 1.00 96.06 217 ARG A CA 1
ATOM 1652 C C . ARG A 1 217 ? 14.961 3.533 -20.419 1.00 96.06 217 ARG A C 1
ATOM 1654 O O . ARG A 1 217 ? 13.876 3.188 -20.887 1.00 96.06 217 ARG A O 1
ATOM 1661 N N . ARG A 1 218 ? 15.938 2.654 -20.172 1.00 96.62 218 ARG A N 1
ATOM 1662 C CA . ARG A 1 218 ? 15.820 1.203 -20.398 1.00 96.62 218 ARG A CA 1
ATOM 1663 C C . ARG A 1 218 ? 14.687 0.601 -19.571 1.00 96.62 218 ARG A C 1
ATOM 1665 O O . ARG A 1 218 ? 13.848 -0.119 -20.115 1.00 96.62 218 ARG A O 1
ATOM 1672 N N . VAL A 1 219 ? 14.658 0.891 -18.270 1.00 96.94 219 VAL A N 1
ATOM 1673 C CA . VAL A 1 219 ? 13.627 0.372 -17.361 1.00 96.94 219 VAL A CA 1
ATOM 1674 C C . VAL A 1 219 ? 12.257 0.941 -17.719 1.00 96.94 219 VAL A C 1
ATOM 1676 O O . VAL A 1 219 ? 11.310 0.169 -17.867 1.00 96.94 219 VAL A O 1
ATOM 1679 N N . ALA A 1 220 ? 12.155 2.250 -17.958 1.00 96.25 220 ALA A N 1
ATOM 1680 C CA . ALA A 1 220 ? 10.903 2.886 -18.352 1.00 96.25 220 ALA A CA 1
ATOM 1681 C C . ALA A 1 220 ? 10.360 2.338 -19.677 1.00 96.25 220 ALA A C 1
ATOM 1683 O O . ALA A 1 220 ? 9.182 2.017 -19.752 1.00 96.25 220 ALA A O 1
ATOM 1684 N N . THR A 1 221 ? 11.209 2.138 -20.690 1.00 95.75 221 THR A N 1
ATOM 1685 C CA . THR A 1 221 ? 10.799 1.572 -21.991 1.00 95.75 221 THR A CA 1
ATOM 1686 C C . THR A 1 221 ? 10.271 0.146 -21.840 1.00 95.75 221 THR A C 1
ATOM 1688 O O . THR A 1 221 ? 9.235 -0.204 -22.407 1.00 95.75 221 THR A O 1
ATOM 1691 N N . LYS A 1 222 ? 10.961 -0.689 -21.049 1.00 96.12 222 LYS A N 1
ATOM 1692 C CA . LYS A 1 222 ? 10.517 -2.059 -20.763 1.00 96.12 222 LYS A CA 1
ATOM 1693 C C . LYS A 1 222 ? 9.134 -2.056 -20.107 1.00 96.12 222 LYS A C 1
ATOM 1695 O O . LYS A 1 222 ? 8.246 -2.774 -20.561 1.00 96.12 222 LYS A O 1
ATOM 1700 N N . LEU A 1 223 ? 8.963 -1.256 -19.055 1.00 95.62 223 LEU A N 1
ATOM 1701 C CA . LEU A 1 223 ? 7.706 -1.165 -18.316 1.00 95.62 223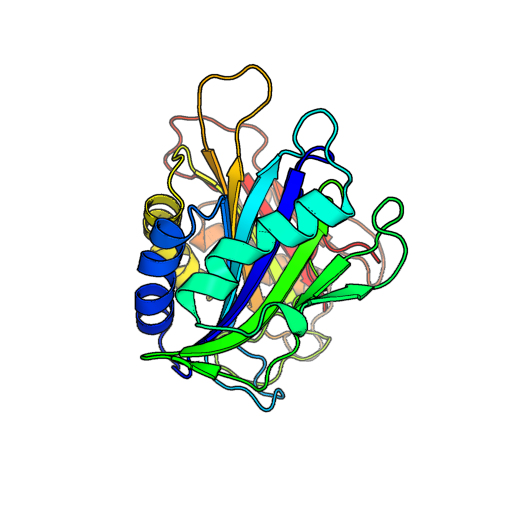 LEU A CA 1
ATOM 1702 C C . LEU A 1 223 ? 6.594 -0.549 -19.171 1.00 95.62 223 LEU A C 1
ATOM 1704 O O . LEU A 1 223 ? 5.484 -1.065 -19.166 1.00 95.62 223 LEU A O 1
ATOM 1708 N N . ALA A 1 224 ? 6.888 0.478 -19.969 1.00 93.19 224 ALA A N 1
ATOM 1709 C CA . ALA A 1 224 ? 5.940 1.072 -20.906 1.00 93.19 224 ALA A CA 1
ATOM 1710 C C . ALA A 1 224 ? 5.370 0.018 -21.863 1.00 93.19 224 ALA A C 1
ATOM 1712 O O . ALA A 1 224 ? 4.154 -0.101 -21.977 1.00 93.19 224 ALA A O 1
ATOM 1713 N N . GLY A 1 225 ? 6.220 -0.837 -22.445 1.00 91.75 225 GLY A N 1
ATOM 1714 C CA . GLY A 1 225 ? 5.771 -1.942 -23.297 1.00 91.75 225 GLY A CA 1
ATOM 1715 C C . GLY A 1 225 ? 4.885 -2.967 -22.575 1.00 91.75 225 GLY A C 1
ATOM 1716 O O . GLY A 1 225 ? 3.946 -3.492 -23.167 1.00 91.75 225 GLY A O 1
ATOM 1717 N N . GLN A 1 226 ? 5.140 -3.231 -21.290 1.00 92.69 226 GLN A N 1
ATOM 1718 C CA . GLN A 1 226 ? 4.319 -4.132 -20.467 1.00 92.69 226 GLN A CA 1
ATOM 1719 C C . GLN A 1 226 ? 2.981 -3.514 -20.038 1.00 92.69 226 GLN A C 1
ATOM 1721 O O . GLN A 1 226 ? 2.009 -4.240 -19.833 1.00 92.69 226 GLN A O 1
ATOM 1726 N N . LEU A 1 227 ? 2.947 -2.191 -19.880 1.00 90.56 227 LEU A N 1
ATOM 1727 C CA . LEU A 1 227 ? 1.779 -1.409 -19.472 1.00 90.56 227 LEU A CA 1
ATOM 1728 C C . LEU A 1 227 ? 0.966 -0.896 -20.672 1.00 90.56 227 LEU A C 1
ATOM 1730 O O . LEU A 1 227 ? -0.132 -0.381 -20.488 1.00 90.56 227 LEU A O 1
ATOM 1734 N N . GLY A 1 228 ? 1.503 -1.043 -21.887 1.00 88.50 228 GLY A N 1
ATOM 1735 C CA . GLY A 1 228 ? 0.934 -0.509 -23.120 1.00 88.50 228 GLY A CA 1
ATOM 1736 C C . GLY A 1 228 ? 0.978 1.020 -23.214 1.00 88.50 228 GLY A C 1
ATOM 1737 O O . GLY A 1 228 ? 0.145 1.593 -23.911 1.00 88.50 228 GLY A O 1
ATOM 1738 N N . LEU A 1 229 ? 1.925 1.655 -22.518 1.00 89.56 229 LEU A N 1
ATOM 1739 C CA . LEU A 1 229 ? 2.206 3.088 -22.605 1.00 89.56 229 LEU A CA 1
ATOM 1740 C C . LEU A 1 229 ? 3.104 3.393 -23.809 1.00 89.56 229 LEU A C 1
ATOM 1742 O O . LEU A 1 229 ? 3.879 2.539 -24.243 1.00 89.56 229 LEU A O 1
ATOM 1746 N N . ASP A 1 230 ? 3.044 4.631 -24.298 1.00 90.38 230 ASP A N 1
ATOM 1747 C CA . ASP A 1 230 ? 3.961 5.123 -25.326 1.00 90.38 230 ASP A CA 1
ATOM 1748 C C . ASP A 1 230 ? 5.356 5.390 -24.722 1.00 90.38 230 ASP A C 1
ATOM 1750 O O . ASP A 1 230 ? 5.494 6.291 -23.889 1.00 90.38 230 ASP A O 1
ATOM 1754 N N . PRO A 1 231 ? 6.405 4.632 -25.098 1.00 90.12 231 PRO A N 1
ATOM 1755 C CA . PRO A 1 231 ? 7.756 4.882 -24.607 1.00 90.12 231 PRO A CA 1
ATOM 1756 C C . PRO A 1 231 ? 8.346 6.205 -25.120 1.00 90.12 231 PRO A C 1
ATOM 1758 O O . PRO A 1 231 ? 9.266 6.728 -24.488 1.00 90.12 231 PRO A O 1
ATOM 1761 N N . ASP A 1 232 ? 7.832 6.766 -26.221 1.00 91.06 232 ASP A N 1
ATOM 1762 C CA . ASP A 1 232 ? 8.305 8.044 -26.766 1.00 91.06 232 ASP A CA 1
ATOM 1763 C C . ASP A 1 232 ? 7.821 9.240 -25.929 1.00 91.06 232 ASP A C 1
ATOM 1765 O O . ASP A 1 232 ? 8.414 10.318 -25.987 1.00 91.06 232 ASP A O 1
ATOM 1769 N N . ALA A 1 233 ? 6.812 9.037 -25.074 1.00 91.31 233 ALA A N 1
ATOM 1770 C CA . ALA A 1 233 ? 6.365 10.008 -24.077 1.00 91.31 233 ALA A CA 1
ATOM 1771 C C . ALA A 1 233 ? 7.284 10.078 -22.838 1.00 91.31 233 ALA A C 1
ATOM 1773 O O . ALA A 1 233 ? 6.966 10.771 -21.872 1.00 91.31 233 ALA A O 1
ATOM 1774 N N . PHE A 1 234 ? 8.409 9.351 -22.833 1.00 94.06 234 PHE A N 1
ATOM 1775 C CA . PHE A 1 234 ? 9.354 9.357 -21.722 1.00 94.06 234 PHE A CA 1
ATOM 1776 C C . PHE A 1 234 ? 10.144 10.664 -21.629 1.00 94.06 234 PHE A C 1
ATOM 1778 O O . PHE A 1 234 ? 10.943 11.010 -22.505 1.00 94.06 234 PHE A O 1
ATOM 1785 N N . GLU A 1 235 ? 10.005 11.321 -20.486 1.00 94.81 235 GLU A N 1
ATOM 1786 C CA . GLU A 1 235 ? 10.716 12.539 -20.127 1.00 94.81 235 GLU A CA 1
ATOM 1787 C C . GLU A 1 235 ? 11.671 12.293 -18.961 1.00 94.81 235 GLU A C 1
ATOM 1789 O O . GLU A 1 235 ? 11.392 11.506 -18.059 1.00 94.81 235 GLU A O 1
ATOM 1794 N N . ILE A 1 236 ? 12.785 13.023 -18.947 1.00 92.88 236 ILE A N 1
ATOM 1795 C CA . ILE A 1 236 ? 13.707 13.062 -17.810 1.00 92.88 236 ILE A CA 1
ATOM 1796 C C . ILE A 1 236 ? 13.600 14.423 -17.142 1.00 92.88 236 ILE A C 1
ATOM 1798 O O . ILE A 1 236 ? 13.615 15.464 -17.800 1.00 92.88 236 ILE A O 1
ATOM 1802 N N . ARG A 1 237 ? 13.508 14.401 -15.816 1.00 92.38 237 ARG A N 1
ATOM 1803 C CA . ARG A 1 237 ? 13.385 15.565 -14.943 1.00 92.38 237 ARG A CA 1
ATOM 1804 C C . ARG A 1 237 ? 14.484 15.509 -13.880 1.00 92.38 237 ARG A C 1
ATOM 1806 O O . ARG A 1 237 ? 14.929 14.429 -13.502 1.00 92.38 237 ARG A O 1
ATOM 1813 N N . GLY A 1 238 ? 14.900 16.670 -13.377 1.00 86.81 238 GLY A N 1
ATOM 1814 C CA . GLY A 1 238 ? 15.936 16.779 -12.340 1.00 86.81 238 GLY A CA 1
ATOM 1815 C C . GLY A 1 238 ? 17.369 16.842 -12.882 1.00 86.81 238 GLY A C 1
ATOM 1816 O O . GLY A 1 238 ? 17.591 17.012 -14.081 1.00 86.81 238 GLY A O 1
ATOM 1817 N N . THR A 1 239 ? 18.348 16.761 -11.978 1.00 78.19 239 THR A N 1
ATOM 1818 C CA . THR A 1 239 ? 19.788 16.811 -12.283 1.00 78.19 239 THR A CA 1
ATOM 1819 C C . THR A 1 239 ? 20.584 15.916 -11.326 1.00 78.19 239 THR A C 1
ATOM 1821 O O . THR A 1 239 ? 20.186 15.715 -10.179 1.00 78.19 239 THR A O 1
ATOM 1824 N N . GLY A 1 240 ? 21.728 15.394 -11.787 1.00 77.62 240 GLY A N 1
ATOM 1825 C CA . GLY A 1 240 ? 22.637 14.585 -10.961 1.00 77.62 240 GLY A CA 1
ATOM 1826 C C . GLY A 1 240 ? 21.982 13.304 -10.436 1.00 77.62 240 GLY A C 1
ATOM 1827 O O . GLY A 1 240 ? 21.396 12.551 -11.207 1.00 77.62 240 GLY A O 1
ATOM 1828 N N . ASP A 1 241 ? 22.049 13.086 -9.124 1.00 70.81 241 ASP A N 1
ATOM 1829 C CA . ASP A 1 241 ? 21.509 11.886 -8.461 1.00 70.81 241 ASP A CA 1
ATOM 1830 C C . ASP A 1 241 ? 19.988 11.970 -8.200 1.00 70.81 241 ASP A C 1
ATOM 1832 O O . ASP A 1 241 ? 19.378 11.050 -7.661 1.00 70.81 241 ASP A O 1
ATOM 1836 N N . VAL A 1 242 ? 19.347 13.076 -8.602 1.00 81.88 242 VAL A N 1
ATOM 1837 C CA . VAL A 1 242 ? 17.901 13.327 -8.435 1.00 81.88 242 VAL A CA 1
ATOM 1838 C C . VAL A 1 242 ? 17.157 13.201 -9.770 1.00 81.88 242 VAL A C 1
ATOM 1840 O O . VAL A 1 242 ? 16.106 13.807 -9.980 1.00 81.88 242 VAL A O 1
ATOM 1843 N N . LEU A 1 243 ? 17.724 12.455 -10.721 1.00 89.69 243 LEU A N 1
ATOM 1844 C CA . LEU A 1 243 ? 17.081 12.211 -12.008 1.00 89.69 243 LEU A CA 1
ATOM 1845 C C . LEU A 1 243 ? 15.854 11.317 -11.833 1.00 89.69 243 LEU A C 1
ATOM 1847 O O . LEU A 1 243 ? 15.939 10.211 -11.299 1.00 89.69 243 LEU A O 1
ATOM 1851 N N . ILE A 1 244 ? 14.724 11.796 -12.342 1.00 92.69 244 ILE A N 1
ATOM 1852 C CA . ILE A 1 244 ? 13.460 11.068 -12.389 1.00 92.69 244 ILE A CA 1
ATOM 1853 C C . ILE A 1 244 ? 13.046 10.952 -13.851 1.00 92.69 244 ILE A C 1
ATOM 1855 O O . ILE A 1 244 ? 12.928 11.952 -14.558 1.00 92.69 244 ILE A O 1
ATOM 1859 N N . GLY A 1 245 ? 12.818 9.725 -14.300 1.00 93.50 245 GLY A N 1
ATOM 1860 C CA . GLY A 1 245 ? 12.155 9.452 -15.566 1.00 93.50 245 GLY A CA 1
ATOM 1861 C C . GLY A 1 245 ? 10.644 9.371 -15.367 1.00 93.50 245 GLY A C 1
ATOM 1862 O O . GLY A 1 245 ? 10.199 8.800 -14.373 1.00 93.50 245 GLY A O 1
ATOM 1863 N N . ALA A 1 246 ? 9.858 9.918 -16.288 1.00 95.25 246 ALA A N 1
ATOM 1864 C CA . ALA A 1 246 ? 8.402 9.941 -16.196 1.00 95.25 246 ALA A CA 1
ATOM 1865 C C . ALA A 1 246 ? 7.741 9.651 -17.549 1.00 95.25 246 ALA A C 1
ATOM 1867 O O . ALA A 1 246 ? 8.199 10.127 -18.583 1.00 95.25 246 ALA A O 1
ATOM 1868 N N . ILE A 1 247 ? 6.640 8.902 -17.519 1.00 93.44 247 ILE A N 1
ATOM 1869 C CA . ILE A 1 247 ? 5.637 8.814 -18.586 1.00 93.44 247 ILE A CA 1
ATOM 1870 C C . ILE A 1 247 ? 4.296 9.122 -17.926 1.00 93.44 247 ILE A C 1
ATOM 1872 O O . ILE A 1 247 ? 3.886 8.399 -17.020 1.00 93.44 247 ILE A O 1
ATOM 1876 N N . GLU A 1 248 ? 3.620 10.185 -18.353 1.00 90.94 248 GLU A N 1
ATOM 1877 C CA . GLU A 1 248 ? 2.355 10.646 -17.767 1.00 90.94 248 GLU A CA 1
ATOM 1878 C C . GLU A 1 248 ? 1.277 10.720 -18.851 1.00 90.94 248 GLU A C 1
ATOM 1880 O O . GLU A 1 248 ? 1.443 11.388 -19.872 1.00 90.94 248 GLU A O 1
ATOM 1885 N N . ASN A 1 249 ? 0.144 10.055 -18.628 1.00 80.12 249 ASN A N 1
ATOM 1886 C CA . ASN A 1 249 ? -1.004 10.149 -19.520 1.00 80.12 249 ASN A CA 1
ATOM 1887 C C . ASN A 1 249 ? -1.818 11.403 -19.180 1.00 80.12 249 ASN A C 1
ATOM 1889 O O . ASN A 1 249 ? -2.529 11.454 -18.179 1.00 80.12 249 ASN A O 1
ATOM 1893 N N . ALA A 1 250 ? -1.760 12.412 -20.053 1.00 57.47 250 ALA A N 1
ATOM 1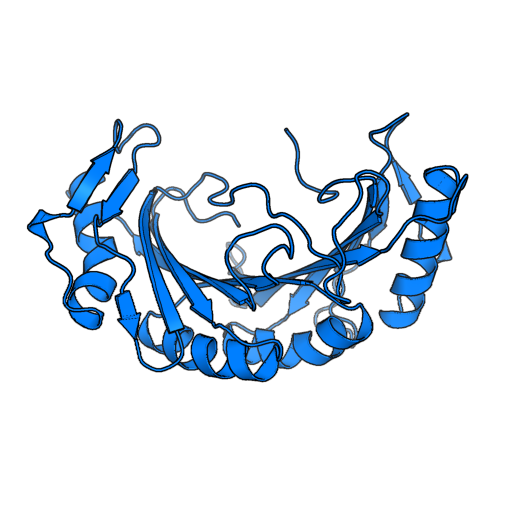894 C CA . ALA A 1 250 ? -2.435 13.701 -19.859 1.00 57.47 250 ALA A CA 1
ATOM 1895 C C . ALA A 1 250 ? -3.977 13.632 -19.864 1.00 57.47 250 ALA A C 1
ATOM 1897 O O . ALA A 1 250 ? -4.643 14.605 -19.511 1.00 57.47 250 ALA A O 1
ATOM 1898 N N . THR A 1 251 ? -4.566 12.505 -20.266 1.00 55.91 251 THR A N 1
ATOM 1899 C CA . THR A 1 251 ? -6.020 12.345 -20.375 1.00 55.91 251 THR A CA 1
ATOM 1900 C C . THR A 1 251 ? -6.474 11.077 -19.674 1.00 55.91 251 THR A C 1
ATOM 1902 O O . THR A 1 251 ? -6.428 9.990 -20.247 1.00 55.91 251 THR A O 1
ATOM 1905 N N . TRP A 1 252 ? -6.965 11.233 -18.442 1.00 53.00 252 TRP A N 1
ATOM 1906 C CA . TRP A 1 252 ? -7.806 10.222 -17.812 1.00 53.00 252 TRP A CA 1
ATOM 1907 C C . TRP A 1 252 ? -9.115 10.138 -18.595 1.00 53.00 252 TRP A C 1
ATOM 1909 O O . TRP A 1 252 ? -9.882 11.099 -18.661 1.00 53.00 252 TRP A O 1
ATOM 1919 N N . ASN A 1 253 ? -9.355 8.993 -19.224 1.00 54.47 253 ASN A N 1
ATOM 1920 C CA . ASN A 1 253 ? -10.618 8.695 -19.873 1.00 54.47 253 ASN A CA 1
ATOM 1921 C C . ASN A 1 253 ? -11.256 7.541 -19.098 1.00 54.47 253 ASN A C 1
ATOM 1923 O O . ASN A 1 253 ? -10.719 6.437 -19.090 1.00 54.47 253 ASN A O 1
ATOM 1927 N N . SER A 1 254 ? -12.385 7.789 -18.430 1.00 52.06 254 SER A N 1
ATOM 1928 C CA . SER A 1 254 ? -13.066 6.808 -17.567 1.00 52.06 254 SER A CA 1
ATOM 1929 C C . SER A 1 254 ? -13.558 5.556 -18.312 1.00 52.06 254 SER A C 1
ATOM 1931 O O . SER A 1 254 ? -13.949 4.580 -17.675 1.00 52.06 254 SER A O 1
ATOM 1933 N N . GLY A 1 255 ? -13.503 5.561 -19.651 1.00 50.78 255 GLY A N 1
ATOM 1934 C CA . GLY A 1 255 ? -13.742 4.404 -20.519 1.00 50.78 255 GLY A CA 1
ATOM 1935 C C . GLY A 1 255 ? -12.492 3.786 -21.161 1.00 50.78 255 GLY A C 1
ATOM 1936 O O . GLY A 1 255 ? -12.644 2.912 -22.012 1.00 50.78 255 GLY A O 1
ATOM 1937 N N . ALA A 1 256 ? -11.277 4.237 -20.829 1.00 56.31 256 ALA A N 1
ATOM 1938 C CA . ALA A 1 256 ? -10.052 3.651 -21.371 1.00 56.31 256 ALA A CA 1
ATOM 1939 C C . ALA A 1 256 ? -9.813 2.242 -20.810 1.00 56.31 256 ALA A C 1
ATOM 1941 O O . ALA A 1 256 ? -9.951 1.997 -19.613 1.00 56.31 256 ALA A O 1
ATOM 1942 N N . GLU A 1 257 ? -9.391 1.326 -21.682 1.00 57.56 257 GLU A N 1
ATOM 1943 C CA . GLU A 1 257 ? -9.005 -0.040 -21.304 1.00 57.56 257 GLU A CA 1
ATOM 1944 C C . GLU A 1 257 ? -7.753 -0.076 -20.408 1.00 57.56 257 GLU A C 1
ATOM 1946 O O . GLU A 1 257 ? -7.525 -1.064 -19.712 1.00 57.56 257 GLU A O 1
ATOM 1951 N N . GLN A 1 258 ? -6.955 1.000 -20.394 1.00 63.81 258 GLN A N 1
ATOM 1952 C CA . GLN A 1 258 ? -5.736 1.111 -19.596 1.00 63.81 258 GLN A CA 1
ATOM 1953 C C . GLN A 1 258 ? -5.923 2.080 -18.417 1.00 63.81 258 GLN A C 1
ATOM 1955 O O . GLN A 1 258 ? -6.021 3.288 -18.627 1.00 63.81 258 GLN A O 1
ATOM 1960 N N . PRO A 1 259 ? -5.917 1.585 -17.166 1.00 79.31 259 PRO A N 1
ATOM 1961 C CA . PRO A 1 259 ? -6.087 2.415 -15.973 1.00 79.31 259 PRO A CA 1
ATOM 1962 C C . PRO A 1 259 ? -4.799 3.119 -15.512 1.00 79.31 259 PRO A C 1
ATOM 1964 O O . PRO A 1 259 ? -4.782 3.685 -14.421 1.00 79.31 259 PRO A O 1
ATOM 1967 N N . VAL A 1 260 ? -3.709 3.038 -16.285 1.00 87.31 260 VAL A N 1
ATOM 1968 C CA . VAL A 1 260 ? -2.388 3.558 -15.904 1.00 87.31 260 VAL A CA 1
ATOM 1969 C C . VAL A 1 260 ? -2.310 5.057 -16.188 1.00 87.31 260 VAL A C 1
ATOM 1971 O O . VAL A 1 260 ? -2.375 5.491 -17.340 1.00 87.31 260 VAL A O 1
ATOM 1974 N N . GLU A 1 261 ? -2.145 5.844 -15.128 1.00 89.50 261 GLU A N 1
ATOM 1975 C CA . GLU A 1 261 ? -2.047 7.305 -15.206 1.00 89.50 261 GLU A CA 1
ATOM 1976 C C . GLU A 1 261 ? -0.604 7.766 -15.387 1.00 89.50 261 GLU A C 1
ATOM 1978 O O . GLU A 1 261 ? -0.341 8.696 -16.148 1.00 89.50 261 GLU A O 1
ATOM 1983 N N . ALA A 1 262 ? 0.335 7.109 -14.703 1.00 92.88 262 ALA A N 1
ATOM 1984 C CA . ALA A 1 262 ? 1.737 7.481 -14.769 1.00 92.88 262 ALA A CA 1
ATOM 1985 C C . ALA A 1 262 ? 2.675 6.318 -14.438 1.00 92.88 262 ALA A C 1
ATOM 1987 O O . ALA A 1 262 ? 2.342 5.414 -13.667 1.00 92.88 262 ALA A O 1
ATOM 1988 N N . LEU A 1 263 ? 3.881 6.393 -14.988 1.00 95.19 263 LEU A N 1
ATOM 1989 C CA . LEU A 1 263 ? 5.040 5.588 -14.631 1.00 95.19 263 LEU A CA 1
ATOM 1990 C C . LEU A 1 263 ? 6.188 6.538 -14.294 1.00 95.19 263 LEU A C 1
ATOM 1992 O O . LEU A 1 263 ? 6.590 7.340 -15.133 1.00 95.19 263 LEU A O 1
ATOM 1996 N N . TYR A 1 264 ? 6.748 6.396 -13.099 1.00 95.62 264 TYR A N 1
ATOM 1997 C CA . TYR A 1 264 ? 7.949 7.103 -12.672 1.00 95.62 264 TYR A CA 1
ATOM 1998 C C . TYR A 1 264 ? 9.078 6.114 -12.402 1.00 95.62 264 TYR A C 1
ATOM 2000 O O . TYR A 1 264 ? 8.830 5.020 -11.897 1.00 95.62 264 TYR A O 1
ATOM 2008 N N . VAL A 1 265 ? 10.314 6.499 -12.705 1.00 95.38 265 VAL A N 1
ATOM 2009 C CA . VAL A 1 265 ? 11.521 5.719 -12.402 1.00 95.38 265 VAL A CA 1
ATOM 2010 C C . VAL A 1 265 ? 12.593 6.611 -11.787 1.00 95.38 265 VAL A C 1
ATOM 2012 O O . VAL A 1 265 ? 12.789 7.739 -12.237 1.00 95.38 265 VAL A O 1
ATOM 2015 N N . ARG A 1 266 ? 13.304 6.107 -10.779 1.00 93.81 266 ARG A N 1
ATOM 2016 C CA . ARG A 1 266 ? 14.430 6.789 -10.124 1.00 93.81 266 ARG A CA 1
ATOM 2017 C C . ARG A 1 266 ? 15.445 5.752 -9.643 1.00 93.81 266 ARG A C 1
ATOM 2019 O O . ARG A 1 266 ? 15.086 4.603 -9.406 1.00 93.81 266 ARG A O 1
ATOM 2026 N N . VAL A 1 267 ? 16.710 6.144 -9.546 1.00 91.12 267 VAL A N 1
ATOM 2027 C CA . VAL A 1 267 ? 17.748 5.331 -8.895 1.00 91.12 267 VAL A CA 1
ATOM 2028 C C . VAL A 1 267 ? 17.560 5.387 -7.377 1.00 91.12 267 VAL A C 1
ATOM 2030 O O . VAL A 1 267 ? 17.191 6.431 -6.842 1.00 91.12 267 VAL A O 1
ATOM 2033 N N . ASP A 1 268 ? 17.836 4.275 -6.709 1.00 84.94 268 ASP A N 1
ATOM 2034 C CA . ASP A 1 268 ? 17.864 4.092 -5.256 1.00 84.94 268 ASP A CA 1
ATOM 2035 C C . ASP A 1 268 ? 16.515 4.176 -4.536 1.00 84.94 268 ASP A C 1
ATOM 2037 O O . ASP A 1 268 ? 16.238 3.334 -3.696 1.00 84.94 268 ASP A O 1
ATOM 2041 N N . ASP A 1 269 ? 15.635 5.130 -4.827 1.00 83.69 269 ASP A N 1
ATOM 2042 C CA . ASP A 1 269 ? 14.447 5.354 -3.990 1.00 83.69 269 ASP A CA 1
ATOM 2043 C C . ASP A 1 269 ? 13.149 5.508 -4.783 1.00 83.69 269 ASP A C 1
ATOM 2045 O O . ASP A 1 269 ? 13.144 5.704 -6.000 1.00 83.69 269 ASP A O 1
ATOM 2049 N N . ASP A 1 270 ? 12.026 5.408 -4.071 1.00 85.75 270 ASP A N 1
ATOM 2050 C CA . ASP A 1 270 ? 10.703 5.738 -4.574 1.00 85.75 270 ASP A CA 1
ATOM 2051 C C . ASP A 1 270 ? 10.749 7.107 -5.283 1.00 85.75 270 ASP A C 1
ATOM 2053 O O . ASP A 1 270 ? 11.074 8.127 -4.665 1.00 85.75 270 ASP A O 1
ATOM 2057 N N . PRO A 1 271 ? 10.423 7.161 -6.588 1.00 78.88 271 PRO A N 1
ATOM 2058 C CA . PRO A 1 271 ? 10.588 8.363 -7.396 1.00 78.88 271 PRO A CA 1
ATOM 2059 C C . PRO A 1 271 ? 9.759 9.555 -6.911 1.00 78.88 271 PRO A C 1
ATOM 2061 O O . PRO A 1 271 ? 10.063 10.684 -7.286 1.00 78.88 271 PRO A O 1
ATOM 2064 N N . LEU A 1 272 ? 8.719 9.327 -6.102 1.00 81.31 272 LEU A N 1
ATOM 2065 C CA . LEU A 1 272 ? 7.864 10.389 -5.568 1.00 81.31 272 LEU A CA 1
ATOM 2066 C C . LEU A 1 272 ? 8.072 10.651 -4.075 1.00 81.31 272 LEU A C 1
ATOM 2068 O O . LEU A 1 272 ? 7.375 11.494 -3.508 1.00 81.31 272 LEU A O 1
ATOM 2072 N N . TYR A 1 273 ? 9.006 9.953 -3.428 1.00 74.44 273 TYR A N 1
ATOM 2073 C CA . TYR A 1 273 ? 9.374 10.275 -2.058 1.00 74.44 273 TYR A CA 1
ATOM 2074 C C . TYR A 1 273 ? 10.310 11.491 -2.045 1.00 74.44 273 TYR A C 1
ATOM 2076 O O . TYR A 1 273 ? 11.314 11.536 -2.759 1.00 74.44 273 TYR A O 1
ATOM 2084 N N . GLN A 1 274 ? 9.923 12.509 -1.278 1.00 60.59 274 GLN A N 1
ATOM 2085 C CA . GLN A 1 274 ? 10.704 13.721 -1.047 1.00 60.59 274 GLN A CA 1
ATOM 2086 C C . GLN A 1 274 ? 11.145 13.706 0.417 1.00 60.59 274 GLN A C 1
ATOM 2088 O O . GLN A 1 274 ? 10.283 13.628 1.297 1.00 60.59 274 GLN A O 1
ATOM 2093 N N . ASP A 1 275 ? 12.458 13.745 0.648 1.00 53.28 275 ASP A N 1
ATOM 2094 C CA . ASP A 1 275 ? 13.054 13.929 1.979 1.00 53.28 275 ASP A CA 1
ATOM 2095 C C . ASP A 1 275 ? 12.775 15.326 2.559 1.00 53.28 275 ASP A C 1
ATOM 2097 O O . ASP A 1 275 ? 12.749 16.312 1.779 1.00 53.28 275 ASP A O 1
#